Protein AF-A0AA42BP84-F1 (afdb_monomer_lite)

Sequence (192 aa):
MTSGSGHISEHTPHSSDILHGVGSGLLLPSADIIYATTPLQVCAAKTVFYEFFTSHIAASETPQPLLLPVAQTLQDKSLGKLPWSELLEQHFLIEVVQQKCIVKKVPSLLRQLPWNSILPQWLATLAKMPSDARMSADTLIQMLAESCSQQPAIVSTLHVQISTWLTEDKAAIGKTLQRQAKSIYWEFTNGH

pLDDT: mean 83.32, std 19.46, range [31.2, 98.12]

Foldseek 3Di:
DDDDDDDDPPPDPPPPPPDDDDLFFDQDLLRKTWDPDVLIWIQAQLNLLLCLLVVLLVVQPAWDFAPDKAKDFAPDPLLQVAPQVLCVVSNWDWHDDDRIIITGTHRPSCNPAPCNQQVVLLSVQVVPDDSPDNDHSSNSSSSSSVSLSVDSVSSNVCVVVSVVVCVVCVPPSSVVSRVNIDGDDDDPPPDD

Secondary structure (DSSP, 8-state):
--------------------STT--EE-TTS-EEE--SS-EEE-HHHHHHHHHHHHHHH--SEEEEEEEEEEE-SSGGGGGS-GGGGGTTT-EEEEETTEEEEEEEEGGGTTS-HHHHHHHHHHHHTTS-TTS---HHHHHHHHHHHHHT-HHHHHHHHHHHHHHHHHTHHHHHHHHHHH-EE---------

Radius of gyration: 21.37 Å; chains: 1; bounding box: 52×53×80 Å

Structure (mmCIF, N/CA/C/O backbone):
data_AF-A0AA42BP84-F1
#
_entry.id   AF-A0AA42BP84-F1
#
loop_
_atom_site.group_PDB
_atom_site.id
_atom_site.type_symbol
_atom_site.label_atom_id
_atom_site.label_alt_id
_atom_site.label_comp_id
_atom_site.label_asym_id
_atom_site.label_entity_id
_atom_site.label_seq_id
_atom_site.pdbx_PDB_ins_code
_atom_site.Cartn_x
_atom_site.Cartn_y
_atom_site.Cartn_z
_atom_site.occupancy
_atom_site.B_iso_or_equiv
_atom_site.auth_seq_id
_atom_site.auth_comp_id
_atom_site.auth_asym_id
_atom_site.auth_atom_id
_atom_site.pdbx_PDB_model_num
ATOM 1 N N . MET A 1 1 ? -33.159 11.030 -56.812 1.00 35.38 1 MET A N 1
ATOM 2 C CA . MET A 1 1 ? -32.696 9.626 -56.789 1.00 35.38 1 MET A CA 1
ATOM 3 C C . MET A 1 1 ? -31.351 9.629 -56.069 1.00 35.38 1 MET A C 1
ATOM 5 O O . MET A 1 1 ? -30.433 10.234 -56.593 1.00 35.38 1 MET A O 1
ATOM 9 N N . THR A 1 2 ? -31.376 9.439 -54.738 1.00 40.66 2 THR A N 1
ATOM 10 C CA . THR A 1 2 ? -30.699 8.332 -54.002 1.00 40.66 2 THR A CA 1
ATOM 11 C C . THR A 1 2 ? -29.202 8.272 -54.316 1.00 40.66 2 THR A C 1
ATOM 13 O O . THR A 1 2 ? -28.851 7.987 -55.450 1.00 40.66 2 THR A O 1
ATOM 16 N N . SER A 1 3 ? -28.279 8.603 -53.416 1.00 34.28 3 SER A N 1
ATOM 17 C CA . SER A 1 3 ? -27.943 7.920 -52.148 1.00 34.28 3 SER A CA 1
ATOM 18 C C . SER A 1 3 ? -26.861 8.773 -51.447 1.00 34.28 3 SER A C 1
ATOM 20 O O . SER A 1 3 ? -25.996 9.306 -52.127 1.00 34.28 3 SER A O 1
ATOM 22 N N . GLY A 1 4 ? -26.847 9.033 -50.139 1.00 41.66 4 GLY A N 1
ATOM 23 C CA . GLY A 1 4 ? -26.908 8.057 -49.056 1.00 41.66 4 GLY A CA 1
ATOM 24 C C . GLY A 1 4 ? -25.501 7.527 -48.744 1.00 41.66 4 GLY A C 1
ATOM 25 O O . GLY A 1 4 ? -25.226 6.372 -49.032 1.00 41.66 4 GLY A O 1
ATOM 26 N N . SER A 1 5 ? -24.606 8.363 -48.205 1.00 37.72 5 SER A N 1
ATOM 27 C CA . SER A 1 5 ? -23.304 7.937 -47.671 1.00 37.72 5 SER A CA 1
ATOM 28 C C . SER A 1 5 ? -23.285 8.286 -46.184 1.00 37.72 5 SER A C 1
ATOM 30 O O . SER A 1 5 ? -23.218 9.447 -45.786 1.00 37.72 5 SER A O 1
ATOM 32 N N . GLY A 1 6 ? -23.484 7.249 -45.371 1.00 34.06 6 GLY A N 1
ATOM 33 C CA . GLY A 1 6 ? -23.381 7.311 -43.923 1.00 34.06 6 GLY A CA 1
ATOM 34 C C . GLY A 1 6 ? -21.925 7.493 -43.517 1.00 34.06 6 GLY A C 1
ATOM 35 O O . GLY A 1 6 ? -21.054 6.736 -43.941 1.00 34.06 6 GLY A O 1
ATOM 36 N N . HIS A 1 7 ? -21.676 8.498 -42.685 1.00 34.47 7 HIS A N 1
ATOM 37 C CA . HIS A 1 7 ? -20.412 8.658 -41.990 1.00 34.47 7 HIS A CA 1
ATOM 38 C C . HIS A 1 7 ? -20.396 7.635 -40.846 1.00 34.47 7 HIS A C 1
ATOM 40 O O . HIS A 1 7 ? -20.975 7.857 -39.785 1.00 34.47 7 HIS A O 1
ATOM 46 N N . ILE A 1 8 ? -19.797 6.470 -41.088 1.00 38.09 8 ILE A N 1
ATOM 47 C CA . ILE A 1 8 ? -19.440 5.535 -40.023 1.00 38.09 8 ILE A CA 1
ATOM 48 C C . ILE A 1 8 ? -18.214 6.147 -39.348 1.00 38.09 8 ILE A C 1
ATOM 50 O O . ILE A 1 8 ? -17.153 6.262 -39.955 1.00 38.09 8 ILE A O 1
ATOM 54 N N . SER A 1 9 ? -18.393 6.628 -38.120 1.00 35.59 9 SER A N 1
ATOM 55 C CA . SER A 1 9 ? -17.283 6.995 -37.248 1.00 35.59 9 SER A CA 1
ATOM 56 C C . SER A 1 9 ? -16.563 5.701 -36.885 1.00 35.59 9 SER A C 1
ATOM 58 O O . SER A 1 9 ? -17.069 4.915 -36.085 1.00 35.59 9 SER A O 1
ATOM 60 N N . GLU A 1 10 ? -15.415 5.449 -37.508 1.00 31.44 10 GLU A N 1
ATOM 61 C CA . GLU A 1 10 ? -14.496 4.414 -37.048 1.00 31.44 10 GLU A CA 1
ATOM 62 C C . GLU A 1 10 ? -14.083 4.770 -35.620 1.00 31.44 10 GLU A C 1
ATOM 64 O O . GLU A 1 10 ? -13.426 5.778 -35.362 1.00 31.44 10 GLU A O 1
ATOM 69 N N . HIS A 1 11 ? -14.549 3.962 -34.669 1.00 31.91 11 HIS A N 1
ATOM 70 C CA . HIS A 1 11 ? -14.003 3.928 -33.327 1.00 31.91 11 HIS A CA 1
ATOM 71 C C . HIS A 1 11 ? -12.527 3.562 -33.449 1.00 31.91 11 HIS A C 1
ATOM 73 O O . HIS A 1 11 ? -12.190 2.401 -33.674 1.00 31.91 11 HIS A O 1
ATOM 79 N N . THR A 1 12 ? -11.654 4.555 -33.304 1.00 32.03 12 THR A N 1
ATOM 80 C CA . THR A 1 12 ? -10.231 4.335 -33.081 1.00 32.03 12 THR A CA 1
ATOM 81 C C . THR A 1 12 ? -10.106 3.416 -31.866 1.00 32.03 12 THR A C 1
ATOM 83 O O . THR A 1 12 ? -10.535 3.807 -30.774 1.00 32.03 12 THR A O 1
ATOM 86 N N . PRO A 1 13 ? -9.570 2.192 -31.997 1.00 36.31 13 PRO A N 1
ATOM 87 C CA . PRO A 1 13 ? -9.214 1.433 -30.818 1.00 36.31 13 PRO A CA 1
ATOM 88 C C . PRO A 1 13 ? -8.111 2.234 -30.129 1.00 36.31 13 PRO A C 1
ATOM 90 O O . PRO A 1 13 ? -7.080 2.533 -30.732 1.00 36.31 13 PRO A O 1
ATOM 93 N N . HIS A 1 14 ? -8.345 2.629 -28.878 1.00 31.50 14 HIS A N 1
ATOM 94 C CA . HIS A 1 14 ? -7.283 3.079 -27.991 1.00 31.50 14 HIS A CA 1
ATOM 95 C C . HIS A 1 14 ? -6.322 1.900 -27.803 1.00 31.50 14 HIS A C 1
ATOM 97 O O . HIS A 1 14 ? -6.463 1.108 -26.875 1.00 31.50 14 HIS A O 1
ATOM 103 N N . SER A 1 15 ? -5.383 1.755 -28.741 1.00 32.25 15 SER A N 1
ATOM 104 C CA . SER A 1 15 ? -4.224 0.892 -28.599 1.00 32.25 15 SER A CA 1
ATOM 105 C C . SER A 1 15 ? -3.440 1.429 -27.413 1.00 32.25 15 SER A C 1
ATOM 107 O O . SER A 1 15 ? -2.871 2.521 -27.463 1.00 32.25 15 SER A O 1
ATOM 109 N N . SER A 1 16 ? -3.466 0.693 -26.309 1.00 35.59 16 SER A N 1
ATOM 110 C CA . SER A 1 16 ? -2.574 0.884 -25.174 1.00 35.59 16 SER A CA 1
ATOM 111 C C . SER A 1 16 ? -1.165 0.421 -25.558 1.00 35.59 16 SER A C 1
ATOM 113 O O . SER A 1 16 ? -0.624 -0.507 -24.958 1.00 35.59 16 SER A O 1
ATOM 115 N N . ASP A 1 17 ? -0.583 1.047 -26.581 1.00 32.50 17 ASP A N 1
ATOM 116 C CA . ASP A 1 17 ? 0.816 0.876 -26.957 1.00 32.50 17 ASP A CA 1
ATOM 117 C C . ASP A 1 17 ? 1.689 1.621 -25.943 1.00 32.50 17 ASP A C 1
ATOM 119 O O . ASP A 1 17 ? 2.157 2.740 -26.156 1.00 32.50 17 ASP A O 1
ATOM 123 N N . ILE A 1 18 ? 1.911 0.983 -24.794 1.00 43.84 18 ILE A N 1
ATOM 124 C CA . ILE A 1 18 ? 2.941 1.365 -23.823 1.00 43.84 18 ILE A CA 1
ATOM 125 C C . ILE A 1 18 ? 4.248 0.673 -24.237 1.00 43.84 18 ILE A C 1
ATOM 127 O O . ILE A 1 18 ? 4.817 -0.121 -23.498 1.00 43.84 18 ILE A O 1
ATOM 131 N N . LEU A 1 19 ? 4.710 0.921 -25.462 1.00 45.16 19 LEU A N 1
ATOM 132 C CA . LEU A 1 19 ? 6.019 0.464 -25.931 1.00 45.16 19 LEU A CA 1
ATOM 133 C C . LEU A 1 19 ? 6.701 1.568 -26.734 1.00 45.16 19 LEU A C 1
ATOM 135 O O . LEU A 1 19 ? 6.902 1.455 -27.936 1.00 45.16 19 LEU A O 1
ATOM 139 N N . HIS A 1 20 ? 7.118 2.631 -26.047 1.00 33.72 20 HIS A N 1
ATOM 140 C CA . HIS A 1 20 ? 8.107 3.550 -26.599 1.00 33.72 20 HIS A CA 1
ATOM 141 C C . HIS A 1 20 ? 9.075 4.061 -25.527 1.00 33.72 20 HIS A C 1
ATOM 143 O O . HIS A 1 20 ? 8.742 4.919 -24.714 1.00 33.72 20 HIS A O 1
ATOM 149 N N . GLY A 1 21 ? 10.320 3.584 -25.621 1.00 31.20 21 GLY A N 1
ATOM 150 C CA . GLY A 1 21 ? 11.505 4.329 -25.201 1.00 31.20 21 GLY A CA 1
ATOM 151 C C . GLY A 1 21 ? 12.230 3.781 -23.974 1.00 31.20 21 GLY A C 1
ATOM 152 O O . GLY A 1 21 ? 11.727 3.842 -22.856 1.00 31.20 21 GLY A O 1
ATOM 153 N N . VAL A 1 22 ? 13.446 3.283 -24.218 1.00 38.44 22 VAL A N 1
ATOM 154 C CA . VAL A 1 22 ? 14.594 3.116 -23.305 1.00 38.44 22 VAL A CA 1
ATOM 155 C C . VAL A 1 22 ? 14.328 3.547 -21.850 1.00 38.44 22 VAL A C 1
ATOM 157 O O . VAL A 1 22 ? 14.261 4.734 -21.546 1.00 38.44 22 VAL A O 1
ATOM 160 N N . GLY A 1 23 ? 14.220 2.572 -20.941 1.00 53.31 23 GLY A N 1
ATOM 161 C CA . GLY A 1 23 ? 14.092 2.806 -19.493 1.00 53.31 23 GLY A CA 1
ATOM 162 C C . GLY A 1 23 ? 12.664 2.774 -18.936 1.00 53.31 23 GLY A C 1
ATOM 163 O O . GLY A 1 23 ? 12.500 2.760 -17.719 1.00 53.31 23 GLY A O 1
ATOM 164 N N . SER A 1 24 ? 11.640 2.702 -19.790 1.00 66.25 24 SER A N 1
ATOM 165 C CA . SER A 1 24 ? 10.257 2.463 -19.361 1.00 66.25 24 SER A CA 1
ATOM 166 C C . SER A 1 24 ? 9.979 0.957 -19.303 1.00 66.25 24 SER A C 1
ATOM 168 O O . SER A 1 24 ? 9.878 0.284 -20.325 1.00 66.25 24 SER A O 1
ATOM 170 N N . GLY A 1 25 ? 9.952 0.393 -18.095 1.00 76.75 25 GLY A N 1
ATOM 171 C CA . GLY A 1 25 ? 9.525 -0.993 -17.904 1.00 76.75 25 GLY A CA 1
ATOM 172 C C . GLY A 1 25 ? 8.032 -1.169 -18.214 1.00 76.75 25 GLY A C 1
ATOM 173 O O . GLY A 1 25 ? 7.252 -0.224 -18.110 1.00 76.75 25 GLY A O 1
ATOM 174 N N . LEU A 1 26 ? 7.632 -2.383 -18.586 1.00 86.31 26 LEU A N 1
ATOM 175 C CA . LEU A 1 26 ? 6.244 -2.766 -18.832 1.00 86.31 26 LEU A CA 1
ATOM 176 C C . LEU A 1 26 ? 5.564 -3.141 -17.511 1.00 86.31 26 LEU A C 1
ATOM 178 O O . LEU A 1 26 ? 5.917 -4.158 -16.915 1.00 86.31 26 LEU A O 1
ATOM 182 N N . LEU A 1 27 ? 4.578 -2.351 -17.084 1.00 89.69 27 LEU A N 1
ATOM 183 C CA . LEU A 1 27 ? 3.729 -2.667 -15.934 1.00 89.69 27 LEU A CA 1
ATOM 184 C C . LEU A 1 27 ? 2.712 -3.760 -16.303 1.00 89.69 27 LEU A C 1
ATOM 186 O O . LEU A 1 27 ? 1.871 -3.571 -17.181 1.00 89.69 27 LEU A O 1
ATOM 190 N N . LEU A 1 28 ? 2.758 -4.889 -15.604 1.00 90.50 28 LEU A N 1
ATOM 191 C CA . LEU A 1 28 ? 1.826 -6.003 -15.762 1.00 90.50 28 LEU A CA 1
ATOM 192 C C . LEU A 1 28 ? 0.551 -5.800 -14.925 1.00 90.50 28 LEU A C 1
ATOM 194 O O . LEU A 1 28 ? 0.569 -5.031 -13.963 1.00 90.50 28 LEU A O 1
ATOM 198 N N . PRO A 1 29 ? -0.550 -6.524 -15.205 1.00 88.44 29 PRO A N 1
ATOM 199 C CA . PRO A 1 29 ? -1.759 -6.501 -14.370 1.00 88.44 29 PRO A CA 1
ATOM 200 C C . PRO A 1 29 ? -1.536 -6.941 -12.915 1.00 88.44 29 PRO A C 1
ATOM 202 O O . PRO A 1 29 ? -2.269 -6.522 -12.026 1.00 88.44 29 PRO A O 1
ATOM 205 N N . SER A 1 30 ? -0.511 -7.759 -12.659 1.00 87.38 30 SER A N 1
ATOM 206 C CA . SER A 1 30 ? -0.059 -8.129 -11.310 1.00 87.38 30 SER A CA 1
ATOM 207 C C . SER A 1 30 ? 0.666 -6.993 -10.574 1.00 87.38 30 SER A C 1
ATOM 209 O O . SER A 1 30 ? 1.004 -7.150 -9.406 1.00 87.38 30 SER A O 1
ATOM 211 N N . ALA A 1 31 ? 0.893 -5.861 -11.247 1.00 90.69 31 ALA A N 1
ATOM 212 C CA . ALA A 1 31 ? 1.743 -4.742 -10.847 1.00 90.69 31 ALA A CA 1
ATOM 213 C C . ALA A 1 31 ? 3.254 -5.044 -10.796 1.00 90.69 31 ALA A C 1
ATOM 215 O O . ALA A 1 31 ? 4.023 -4.209 -10.324 1.00 90.69 31 ALA A O 1
ATOM 216 N N . ASP A 1 32 ? 3.703 -6.190 -11.318 1.00 91.12 32 ASP A N 1
ATOM 217 C CA . ASP A 1 32 ? 5.125 -6.393 -11.619 1.00 91.12 32 ASP A CA 1
ATOM 218 C C . ASP A 1 32 ? 5.555 -5.501 -12.791 1.00 91.12 32 ASP A C 1
ATOM 220 O O . ASP A 1 32 ? 4.753 -5.203 -13.678 1.00 91.12 32 ASP A O 1
ATOM 224 N N . ILE A 1 33 ? 6.828 -5.110 -12.834 1.00 89.62 33 ILE A N 1
ATOM 225 C CA . ILE A 1 33 ? 7.396 -4.354 -13.957 1.00 89.62 33 ILE A CA 1
ATOM 226 C C . ILE A 1 33 ? 8.486 -5.174 -14.635 1.00 89.62 33 ILE A C 1
ATOM 228 O O . ILE A 1 33 ? 9.468 -5.558 -13.997 1.00 89.62 33 ILE A O 1
ATOM 232 N N . ILE A 1 34 ? 8.338 -5.399 -15.940 1.00 89.75 34 ILE A N 1
ATOM 233 C CA . ILE A 1 34 ? 9.342 -6.064 -16.774 1.00 89.75 34 ILE A CA 1
ATOM 234 C C . ILE A 1 34 ? 10.212 -5.020 -17.473 1.00 89.75 34 ILE A C 1
ATOM 236 O O . ILE A 1 34 ? 9.711 -4.161 -18.192 1.00 89.75 34 ILE A O 1
ATOM 240 N N . TYR A 1 35 ? 11.528 -5.140 -17.345 1.00 86.81 35 TYR A N 1
ATOM 241 C CA . TYR A 1 35 ? 12.493 -4.348 -18.099 1.00 86.81 35 TYR A CA 1
ATOM 242 C C . TYR A 1 35 ? 13.099 -5.190 -19.219 1.00 86.81 35 TYR A C 1
ATOM 244 O O . TYR A 1 35 ? 13.646 -6.268 -18.977 1.00 86.81 35 TYR A O 1
ATOM 252 N N . ALA A 1 36 ? 13.035 -4.670 -20.446 1.00 84.69 36 ALA A N 1
ATOM 253 C CA . ALA A 1 36 ? 13.625 -5.277 -21.636 1.00 84.69 36 ALA A CA 1
ATOM 254 C C . ALA A 1 36 ? 15.161 -5.120 -21.647 1.00 84.69 36 ALA A C 1
ATOM 256 O O . ALA A 1 36 ? 15.729 -4.362 -22.430 1.00 84.69 36 ALA A O 1
ATOM 257 N N . THR A 1 37 ? 15.833 -5.814 -20.730 1.00 83.00 37 THR A N 1
ATOM 258 C CA . THR A 1 37 ? 17.295 -5.908 -20.613 1.00 83.00 37 THR A CA 1
ATOM 259 C C . THR A 1 37 ? 17.787 -7.297 -21.034 1.00 83.00 37 THR A C 1
ATOM 261 O O . THR A 1 37 ? 16.994 -8.203 -21.277 1.00 83.00 37 THR A O 1
ATOM 264 N N . THR A 1 38 ? 19.105 -7.490 -21.134 1.00 82.00 38 THR A N 1
ATOM 265 C CA . THR A 1 38 ? 19.719 -8.818 -21.318 1.00 82.00 38 THR A CA 1
ATOM 266 C C . THR A 1 38 ? 20.669 -9.097 -20.146 1.00 82.00 38 THR A C 1
ATOM 268 O O . THR A 1 38 ? 21.714 -8.450 -20.077 1.00 82.00 38 THR A O 1
ATOM 271 N N . PRO A 1 39 ? 20.334 -10.016 -19.215 1.00 84.12 39 PRO A N 1
ATOM 272 C CA . PRO A 1 39 ? 19.092 -10.801 -19.132 1.00 84.12 39 PRO A CA 1
ATOM 273 C C . PRO A 1 39 ? 17.860 -9.935 -18.817 1.00 84.12 39 PRO A C 1
ATOM 275 O O . PRO A 1 39 ? 18.003 -8.811 -18.331 1.00 84.12 39 PRO A O 1
ATOM 278 N N . LEU A 1 40 ? 16.657 -10.457 -19.088 1.00 86.81 40 LEU A N 1
ATOM 279 C CA . LEU A 1 40 ? 15.395 -9.789 -18.748 1.00 86.81 40 LEU A CA 1
ATOM 280 C C . LEU A 1 40 ? 15.343 -9.543 -17.238 1.00 86.81 40 LEU A C 1
ATOM 282 O O . LEU A 1 40 ? 15.694 -10.433 -16.464 1.00 86.81 40 LEU A O 1
ATOM 286 N N . GLN A 1 41 ? 14.900 -8.366 -16.812 1.00 91.00 41 GLN A N 1
ATOM 287 C CA . GLN A 1 41 ? 14.784 -8.028 -15.395 1.00 91.00 41 GLN A CA 1
ATOM 288 C C . GLN A 1 41 ? 13.324 -7.816 -15.006 1.00 91.00 41 GLN A C 1
ATOM 290 O O . GLN A 1 41 ? 12.558 -7.231 -15.769 1.00 91.00 41 GLN A O 1
ATOM 295 N N . VAL A 1 42 ? 12.946 -8.258 -13.806 1.00 92.44 42 VAL A N 1
ATOM 296 C CA . VAL A 1 42 ? 11.606 -8.049 -13.247 1.00 92.44 42 VAL A CA 1
ATOM 297 C C . VAL A 1 42 ? 11.685 -7.429 -11.864 1.00 92.44 42 VAL A C 1
ATOM 299 O O . VAL A 1 42 ? 12.372 -7.930 -10.973 1.00 92.44 42 VAL A O 1
ATOM 302 N N . CYS A 1 43 ? 10.966 -6.325 -11.693 1.00 93.56 43 CYS A N 1
ATOM 303 C CA . CYS A 1 43 ? 10.698 -5.722 -10.399 1.00 93.56 43 CYS A CA 1
ATOM 304 C C . CYS A 1 43 ? 9.356 -6.247 -9.889 1.00 93.56 43 CYS A C 1
ATOM 306 O O . CYS A 1 43 ? 8.331 -6.086 -10.550 1.00 93.56 43 CYS A O 1
ATOM 308 N N . ALA A 1 44 ? 9.385 -6.916 -8.737 1.00 94.81 44 ALA A N 1
ATOM 309 C CA . ALA A 1 44 ? 8.209 -7.562 -8.173 1.00 94.81 44 ALA A CA 1
ATOM 310 C C . ALA A 1 44 ? 7.183 -6.533 -7.678 1.00 94.81 44 ALA A C 1
ATOM 312 O O . ALA A 1 44 ? 7.562 -5.506 -7.111 1.00 94.81 44 ALA A O 1
ATOM 313 N N . ALA A 1 45 ? 5.896 -6.857 -7.781 1.00 94.56 45 ALA A N 1
ATOM 314 C CA . ALA A 1 45 ? 4.789 -5.991 -7.385 1.00 94.56 45 ALA A CA 1
ATOM 315 C C . ALA A 1 45 ? 4.965 -5.405 -5.979 1.00 94.56 45 ALA A C 1
ATOM 317 O O . ALA A 1 45 ? 4.817 -4.204 -5.792 1.00 94.56 45 ALA A O 1
ATOM 318 N N . LYS A 1 46 ? 5.367 -6.211 -4.987 1.00 95.12 46 LYS A N 1
ATOM 319 C CA . LYS A 1 46 ? 5.610 -5.728 -3.615 1.00 95.12 46 LYS A CA 1
ATOM 320 C C . LYS A 1 46 ? 6.621 -4.579 -3.538 1.00 95.12 46 LYS A C 1
ATOM 322 O O . LYS A 1 46 ? 6.456 -3.682 -2.722 1.00 95.12 46 LYS A O 1
ATOM 327 N N . THR A 1 47 ? 7.642 -4.591 -4.394 1.00 95.44 47 THR A N 1
ATOM 328 C CA . THR A 1 47 ? 8.633 -3.516 -4.488 1.00 95.44 47 THR A CA 1
ATOM 329 C C . THR A 1 47 ? 8.025 -2.284 -5.147 1.00 95.44 47 THR A C 1
ATOM 331 O O . THR A 1 47 ? 8.208 -1.178 -4.655 1.00 95.44 47 THR A O 1
ATOM 334 N N . VAL A 1 48 ? 7.241 -2.473 -6.210 1.00 94.94 48 VAL A N 1
ATOM 335 C CA . VAL A 1 48 ? 6.519 -1.382 -6.881 1.00 94.94 48 VAL A CA 1
ATOM 336 C C . VAL A 1 48 ? 5.544 -0.694 -5.920 1.00 94.94 48 VAL A C 1
ATOM 338 O O . VAL A 1 48 ? 5.564 0.527 -5.807 1.00 94.94 48 VAL A O 1
ATOM 341 N N . PHE A 1 49 ? 4.745 -1.464 -5.174 1.00 96.62 49 PHE A N 1
ATOM 342 C CA . PHE A 1 49 ? 3.843 -0.950 -4.139 1.00 96.62 49 PHE A CA 1
ATOM 343 C C . PHE A 1 49 ? 4.586 -0.214 -3.028 1.00 96.62 49 PHE A C 1
ATOM 345 O O . PHE A 1 49 ? 4.115 0.817 -2.556 1.00 96.62 49 PHE A O 1
ATOM 352 N N . TYR A 1 50 ? 5.734 -0.741 -2.608 1.00 97.31 50 TYR A N 1
ATOM 353 C CA . TYR A 1 50 ? 6.542 -0.129 -1.566 1.00 97.31 50 TYR A CA 1
ATOM 354 C C . TYR A 1 50 ? 7.044 1.249 -1.998 1.00 97.31 50 TYR A C 1
ATOM 356 O O . TYR A 1 50 ? 6.762 2.227 -1.312 1.00 97.31 50 TYR A O 1
ATOM 364 N N . GLU A 1 51 ? 7.680 1.346 -3.167 1.00 95.62 51 GLU A N 1
ATOM 365 C CA . GLU A 1 51 ? 8.149 2.623 -3.721 1.00 95.62 51 GLU A CA 1
ATOM 366 C C . GLU A 1 51 ? 6.996 3.598 -4.001 1.00 95.62 51 GLU A C 1
ATOM 368 O O . GLU A 1 51 ? 7.118 4.801 -3.766 1.00 95.62 51 GLU A O 1
ATOM 373 N N . PHE A 1 52 ? 5.845 3.089 -4.452 1.00 95.25 52 PHE A N 1
ATOM 374 C CA . PHE A 1 52 ? 4.635 3.891 -4.623 1.00 95.25 52 PHE A CA 1
ATOM 375 C C . PHE A 1 52 ? 4.191 4.515 -3.291 1.00 95.25 52 PHE A C 1
ATOM 377 O O . PHE A 1 52 ? 3.988 5.731 -3.218 1.00 95.25 52 PHE A O 1
ATOM 384 N N . PHE A 1 53 ? 4.084 3.714 -2.224 1.00 96.75 53 PHE A N 1
ATOM 385 C CA . PHE A 1 53 ? 3.680 4.205 -0.908 1.00 96.75 53 PHE A CA 1
ATOM 386 C C . PHE A 1 53 ? 4.704 5.157 -0.306 1.00 96.75 53 PHE A C 1
ATOM 388 O O . PHE A 1 53 ? 4.306 6.221 0.160 1.00 96.75 53 PHE A O 1
ATOM 395 N N . THR A 1 54 ? 5.997 4.833 -0.330 1.00 96.00 54 THR A N 1
ATOM 396 C CA . THR A 1 54 ? 7.038 5.704 0.237 1.00 96.00 54 THR A CA 1
ATOM 397 C C . THR A 1 54 ? 7.112 7.039 -0.498 1.00 96.00 54 THR A C 1
ATOM 399 O O . THR A 1 54 ? 7.174 8.079 0.156 1.00 96.00 54 THR A O 1
ATOM 402 N N . SER A 1 55 ? 7.005 7.038 -1.831 1.00 94.31 55 SER A N 1
ATOM 403 C CA . SER A 1 55 ? 6.936 8.258 -2.642 1.00 94.31 55 SER A CA 1
ATOM 404 C C . SER A 1 55 ? 5.731 9.123 -2.260 1.00 94.31 55 SER A C 1
ATOM 406 O O . SER A 1 55 ? 5.884 10.317 -2.006 1.00 94.31 55 SER A O 1
ATOM 408 N N . HIS A 1 56 ? 4.544 8.525 -2.139 1.00 94.81 56 HIS A N 1
ATOM 409 C CA . HIS A 1 56 ? 3.326 9.252 -1.773 1.00 94.81 56 HIS A CA 1
ATOM 410 C C . HIS A 1 56 ? 3.323 9.717 -0.313 1.00 94.81 56 HIS A C 1
ATOM 412 O O . HI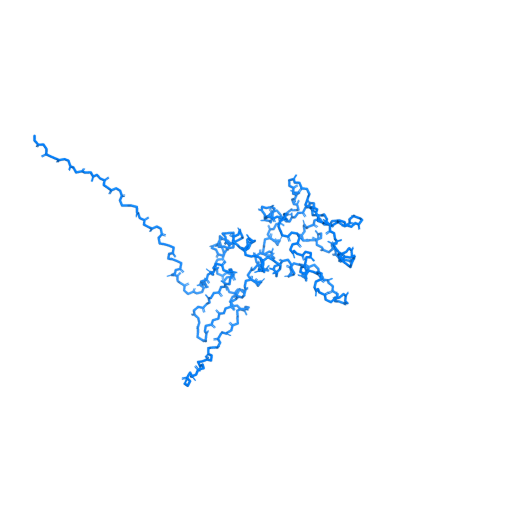S A 1 56 ? 2.774 10.775 -0.015 1.00 94.81 56 HIS A O 1
ATOM 418 N N . ILE A 1 57 ? 3.930 8.958 0.603 1.00 96.50 57 ILE A N 1
ATOM 419 C CA . ILE A 1 57 ? 4.130 9.363 2.001 1.00 96.50 57 ILE A CA 1
ATOM 420 C C . ILE A 1 57 ? 5.049 10.580 2.052 1.00 96.50 57 ILE A C 1
ATOM 422 O O . ILE A 1 57 ? 4.672 11.586 2.643 1.00 96.50 57 ILE A O 1
ATOM 426 N N . ALA A 1 58 ? 6.207 10.516 1.391 1.00 94.44 58 ALA A N 1
ATOM 427 C CA . ALA A 1 58 ? 7.188 11.598 1.378 1.00 94.44 58 ALA A CA 1
ATOM 428 C C . ALA A 1 58 ? 6.655 12.877 0.713 1.00 94.44 58 ALA A C 1
ATOM 430 O O . ALA A 1 58 ? 7.002 13.977 1.133 1.00 94.44 58 ALA A O 1
ATOM 431 N N . ALA A 1 59 ? 5.804 12.740 -0.308 1.00 94.12 59 ALA A N 1
ATOM 432 C CA . ALA A 1 59 ? 5.164 13.866 -0.986 1.00 94.12 59 ALA A CA 1
ATOM 433 C C . ALA A 1 59 ? 3.899 14.383 -0.270 1.00 94.12 59 ALA A C 1
ATOM 435 O O . ALA A 1 59 ? 3.373 15.435 -0.632 1.00 94.12 59 ALA A O 1
ATOM 436 N N . SER A 1 60 ? 3.376 13.664 0.728 1.00 93.88 60 SER A N 1
ATOM 437 C CA . SER A 1 60 ? 2.209 14.115 1.487 1.00 93.88 60 SER A CA 1
ATOM 438 C C . SER A 1 60 ? 2.627 15.138 2.535 1.00 93.88 60 SER A C 1
ATOM 440 O O . SER A 1 60 ? 3.311 14.801 3.488 1.00 93.88 60 SER A O 1
ATOM 442 N N . GLU A 1 61 ? 2.151 16.374 2.417 1.00 90.25 61 GLU A N 1
ATOM 443 C CA . GLU A 1 61 ? 2.489 17.434 3.381 1.00 90.25 61 GLU A CA 1
ATOM 444 C C . GLU A 1 61 ? 1.720 17.327 4.707 1.00 90.25 61 GLU A C 1
ATOM 446 O O . GLU A 1 61 ? 2.128 17.886 5.724 1.00 90.25 61 GLU A O 1
ATOM 451 N N . THR A 1 62 ? 0.548 16.678 4.698 1.00 91.25 62 THR A N 1
ATOM 452 C CA . THR A 1 62 ? -0.351 16.657 5.858 1.00 91.25 62 THR A CA 1
ATOM 453 C C . THR A 1 62 ? -1.017 15.298 6.074 1.00 91.25 62 THR A C 1
ATOM 455 O O . THR A 1 62 ? -1.401 14.627 5.108 1.00 91.25 62 THR A O 1
ATOM 458 N N . PRO A 1 63 ? -1.249 14.907 7.343 1.00 95.69 63 PRO A N 1
ATOM 459 C CA . PRO A 1 63 ? -2.121 13.788 7.664 1.00 95.69 63 PRO A CA 1
ATOM 460 C C . PRO A 1 63 ? -3.576 14.166 7.382 1.00 95.69 63 PRO A C 1
ATOM 462 O O . PRO A 1 63 ? -4.109 15.126 7.946 1.00 95.69 63 PRO A O 1
ATOM 465 N N . GLN A 1 64 ? -4.251 13.379 6.551 1.00 96.94 64 GLN A N 1
ATOM 466 C CA . GLN A 1 64 ? -5.651 13.579 6.199 1.00 96.94 64 GLN A CA 1
ATOM 467 C C . GLN A 1 64 ? -6.549 12.565 6.915 1.00 96.94 64 GLN A C 1
ATOM 469 O O . GLN A 1 64 ? -6.265 11.365 6.893 1.00 96.94 64 GLN A O 1
ATOM 474 N N . PRO A 1 65 ? -7.653 13.008 7.541 1.00 97.25 65 PRO A N 1
ATOM 475 C CA . PRO A 1 65 ? -8.617 12.090 8.127 1.00 97.25 65 PRO A CA 1
ATOM 476 C C . PRO A 1 65 ? -9.337 11.283 7.042 1.00 97.25 65 PRO A C 1
ATOM 478 O O . PRO A 1 65 ? -9.735 11.817 6.001 1.00 97.25 65 PRO A O 1
ATOM 481 N N . LEU A 1 66 ? -9.554 9.995 7.305 1.00 95.75 66 LEU A N 1
ATOM 482 C CA . LEU A 1 66 ? -10.478 9.193 6.505 1.00 95.75 66 LEU A CA 1
ATOM 483 C C . LEU A 1 66 ? -11.910 9.702 6.714 1.00 95.75 66 LEU A C 1
ATOM 485 O O . LEU A 1 66 ? -12.238 10.219 7.781 1.00 95.75 66 LEU A O 1
ATOM 489 N N . LEU A 1 67 ? -12.765 9.571 5.691 1.00 92.62 67 LEU A N 1
ATOM 490 C CA . LEU A 1 67 ? -14.168 10.009 5.775 1.00 92.62 67 LEU A CA 1
ATOM 491 C C . LEU A 1 67 ? -14.893 9.332 6.948 1.00 92.62 67 LEU A C 1
ATOM 493 O O . LEU A 1 67 ? -15.633 9.976 7.684 1.00 92.62 67 LEU A O 1
ATOM 497 N N . LEU A 1 68 ? -14.628 8.039 7.122 1.00 93.56 68 LEU A N 1
ATOM 498 C CA . LEU A 1 68 ? -14.978 7.262 8.299 1.00 93.56 68 LEU A CA 1
ATOM 499 C C . LEU A 1 68 ? -13.710 6.537 8.767 1.00 93.56 68 LEU A C 1
ATOM 501 O O . LEU A 1 68 ? -13.007 5.980 7.918 1.00 93.56 68 LEU A O 1
ATOM 505 N N . PRO A 1 69 ? -13.398 6.526 10.077 1.00 96.12 69 PRO A N 1
ATOM 506 C CA . PRO A 1 69 ? -12.312 5.709 10.598 1.00 96.12 69 PRO A CA 1
ATOM 507 C C . PRO A 1 69 ? -12.514 4.244 10.218 1.00 96.12 69 PRO A C 1
ATOM 509 O O . PRO A 1 69 ? -13.601 3.692 10.403 1.00 96.12 69 PRO A O 1
ATOM 512 N N . VAL A 1 70 ? -11.463 3.612 9.707 1.00 97.31 70 VAL A N 1
ATOM 513 C CA . VAL A 1 70 ? -11.508 2.204 9.310 1.00 97.31 70 VAL A CA 1
ATOM 514 C C . VAL A 1 70 ? -11.035 1.376 10.484 1.00 97.31 70 VAL A C 1
ATOM 516 O O . VAL A 1 70 ? -9.907 1.539 10.942 1.00 97.31 70 VAL A O 1
ATOM 519 N N . ALA A 1 71 ? -11.901 0.504 10.987 1.00 96.62 71 ALA A N 1
ATOM 520 C CA . ALA A 1 71 ? -11.610 -0.332 12.139 1.00 96.62 71 ALA A CA 1
ATOM 521 C C . ALA A 1 71 ? -11.675 -1.808 11.760 1.00 96.62 71 ALA A C 1
ATOM 523 O O . ALA A 1 71 ? -12.640 -2.248 11.138 1.00 96.62 71 ALA A O 1
ATOM 524 N N . GLN A 1 72 ? -10.688 -2.576 12.207 1.00 97.19 72 GLN A N 1
ATOM 525 C CA . GLN A 1 72 ? -10.653 -4.022 12.050 1.00 97.19 72 GLN A CA 1
ATOM 526 C C . GLN A 1 72 ? -10.400 -4.688 13.401 1.00 97.19 72 GLN A C 1
ATOM 528 O O . GLN A 1 72 ? -9.525 -4.275 14.166 1.00 97.19 72 GLN A O 1
ATOM 533 N N . THR A 1 73 ? -11.169 -5.736 13.693 1.00 95.50 73 THR A N 1
ATOM 534 C CA . THR A 1 73 ? -10.950 -6.558 14.886 1.00 95.50 73 THR A CA 1
ATOM 535 C C . THR A 1 73 ? -9.647 -7.341 14.739 1.00 95.50 73 THR A C 1
ATOM 537 O O . THR A 1 73 ? -9.438 -8.035 13.742 1.00 95.50 73 THR A O 1
ATOM 540 N N . LEU A 1 74 ? -8.786 -7.235 15.746 1.00 93.50 74 LEU A N 1
ATOM 541 C CA . LEU A 1 74 ? -7.536 -7.966 15.862 1.00 93.50 74 LEU A CA 1
ATOM 542 C C . LEU A 1 74 ? -7.827 -9.416 16.251 1.00 93.50 74 LEU A C 1
ATOM 544 O O . LEU A 1 74 ? -8.319 -9.680 17.347 1.00 93.50 74 LEU A O 1
ATOM 548 N N . GLN A 1 75 ? -7.517 -10.351 15.355 1.00 87.88 75 GLN A N 1
ATOM 549 C CA . GLN A 1 75 ? -7.584 -11.785 15.659 1.00 87.88 75 GLN A CA 1
ATOM 550 C C . GLN A 1 75 ? -6.385 -12.233 16.503 1.00 87.88 75 GLN A C 1
ATOM 552 O O . GLN A 1 75 ? -6.526 -13.083 17.379 1.00 87.88 75 GLN A O 1
ATOM 557 N N . ASP A 1 76 ? -5.226 -11.611 16.281 1.00 88.19 76 ASP A N 1
ATOM 558 C CA . ASP A 1 76 ? -4.017 -11.827 17.062 1.00 88.19 76 ASP A CA 1
ATOM 559 C C . ASP A 1 76 ? -3.748 -10.627 17.986 1.00 88.19 76 ASP A C 1
ATOM 561 O O . ASP A 1 76 ? -3.659 -9.477 17.550 1.00 88.19 76 ASP A O 1
ATOM 565 N N . LYS A 1 77 ? -3.609 -10.906 19.287 1.00 85.75 77 LYS A N 1
ATOM 566 C CA . LYS A 1 77 ? -3.304 -9.906 20.320 1.00 85.75 77 LYS A CA 1
ATOM 567 C C . LYS A 1 77 ? -1.895 -9.324 20.174 1.00 85.75 77 LYS A C 1
ATOM 569 O O . LYS A 1 77 ? -1.660 -8.224 20.676 1.00 85.75 77 LYS A O 1
ATOM 574 N N . SER A 1 78 ? -0.969 -10.036 19.527 1.00 88.44 78 SER A N 1
ATOM 575 C CA . SER A 1 78 ? 0.397 -9.562 19.265 1.00 88.44 78 SER A CA 1
ATOM 576 C C . SER A 1 78 ? 0.389 -8.274 18.431 1.00 88.44 78 SER A C 1
ATOM 578 O O . SER A 1 78 ? 1.140 -7.346 18.725 1.00 88.44 78 SER A O 1
ATOM 580 N N . LEU A 1 79 ? -0.559 -8.152 17.493 1.00 90.75 79 LEU A N 1
ATOM 581 C CA . LEU A 1 79 ? -0.728 -6.989 16.620 1.00 90.75 79 LEU A CA 1
ATOM 582 C C . LEU A 1 79 ? -1.024 -5.702 17.395 1.00 90.75 79 LEU A C 1
ATOM 584 O O . LEU A 1 79 ? -0.681 -4.609 16.950 1.00 90.75 79 LEU A O 1
ATOM 588 N N . GLY A 1 80 ? -1.633 -5.814 18.578 1.00 89.38 80 GLY A N 1
ATOM 589 C CA . GLY A 1 80 ? -1.885 -4.661 19.439 1.00 89.38 80 GLY A CA 1
ATOM 590 C C . GLY A 1 80 ? -0.625 -4.072 20.074 1.00 89.38 80 GLY A C 1
ATOM 591 O O . GLY A 1 80 ? -0.674 -2.958 20.584 1.00 89.38 80 GLY A O 1
ATOM 592 N N . LYS A 1 81 ? 0.493 -4.806 20.038 1.00 89.56 81 LYS A N 1
ATOM 593 C CA . LYS A 1 81 ? 1.794 -4.392 20.580 1.00 89.56 81 LYS A CA 1
ATOM 594 C C . LYS A 1 81 ? 2.747 -3.851 19.514 1.00 89.56 81 LYS A C 1
ATOM 596 O O . LYS A 1 81 ? 3.864 -3.474 19.855 1.00 89.56 81 LYS A O 1
ATOM 601 N N . LEU A 1 82 ? 2.338 -3.846 18.244 1.00 91.19 82 LEU A N 1
ATOM 602 C CA . LEU A 1 82 ? 3.152 -3.286 17.171 1.00 91.19 82 LEU A CA 1
ATOM 603 C C . LEU A 1 82 ? 3.369 -1.780 17.394 1.00 91.19 82 LEU A C 1
ATOM 605 O O . LEU A 1 82 ? 2.501 -1.114 17.970 1.00 91.19 82 LEU A O 1
ATOM 609 N N . PRO A 1 83 ? 4.505 -1.224 16.940 1.00 93.00 83 PRO A N 1
ATOM 610 C CA . PRO A 1 83 ? 4.871 0.167 17.178 1.00 93.00 83 PRO A CA 1
ATOM 611 C C . PRO A 1 83 ? 4.118 1.120 16.232 1.00 93.00 83 PRO A C 1
ATOM 613 O O . PRO A 1 83 ? 4.713 1.886 15.482 1.00 93.00 83 PRO A O 1
ATOM 616 N N . TRP A 1 84 ? 2.782 1.095 16.271 1.00 94.12 84 TRP A N 1
ATOM 617 C CA . TRP A 1 84 ? 1.904 1.910 15.418 1.00 94.12 84 TRP A CA 1
ATOM 618 C C . TRP A 1 84 ? 2.180 3.414 15.522 1.00 94.12 84 TRP A C 1
ATOM 620 O O . TRP A 1 84 ? 1.957 4.149 14.564 1.00 94.12 84 TRP A O 1
ATOM 630 N N . SER A 1 85 ? 2.689 3.867 16.671 1.00 93.19 85 SER A N 1
ATOM 631 C CA . SER A 1 85 ? 3.090 5.255 16.898 1.00 93.19 85 SER A CA 1
ATOM 632 C C . SER A 1 85 ? 4.252 5.704 16.015 1.00 93.19 85 SER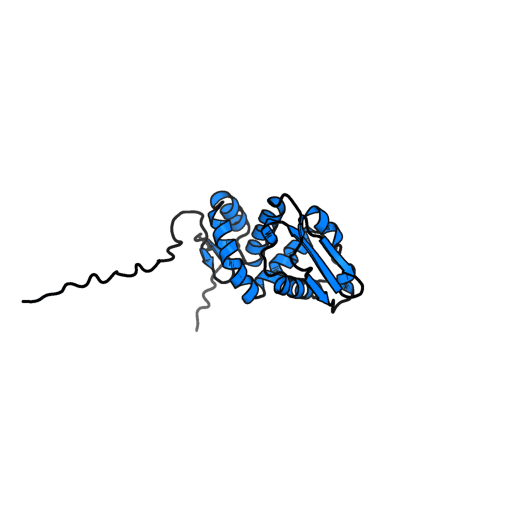 A C 1
ATOM 634 O O . SER A 1 85 ? 4.355 6.894 15.745 1.00 93.19 85 SER A O 1
ATOM 636 N N . GLU A 1 86 ? 5.110 4.797 15.539 1.00 93.69 86 GLU A N 1
ATOM 637 C CA . GLU A 1 86 ? 6.207 5.173 14.636 1.00 93.69 86 GLU A CA 1
ATOM 638 C C . GLU A 1 86 ? 5.694 5.642 13.266 1.00 93.69 86 GLU A C 1
ATOM 640 O O . GLU A 1 86 ? 6.348 6.430 12.593 1.00 93.69 86 GLU A O 1
ATOM 645 N N . LEU A 1 87 ? 4.480 5.240 12.873 1.00 95.75 87 LEU A N 1
ATOM 646 C CA . LEU A 1 87 ? 3.865 5.698 11.626 1.00 95.75 87 LEU A CA 1
ATOM 647 C C . LEU A 1 87 ? 3.315 7.138 11.715 1.00 95.75 87 LEU A C 1
ATOM 649 O O . LEU A 1 87 ? 2.908 7.698 10.695 1.00 95.75 87 LEU A O 1
ATOM 653 N N . LEU A 1 88 ? 3.309 7.762 12.904 1.00 94.06 88 LEU A N 1
ATOM 654 C CA . LEU A 1 88 ? 2.868 9.154 13.081 1.00 94.06 88 LEU A CA 1
ATOM 655 C C . LEU A 1 88 ? 3.740 10.133 12.293 1.00 94.06 88 LEU A C 1
ATOM 657 O O . LEU A 1 88 ? 3.213 11.073 11.694 1.00 94.06 88 LEU A O 1
ATOM 661 N N . GLU A 1 89 ? 5.053 9.889 12.256 1.00 91.69 89 GLU A N 1
ATOM 662 C CA . GLU A 1 89 ? 6.009 10.685 11.473 1.00 91.69 89 GLU A CA 1
ATOM 663 C C . GLU A 1 89 ? 5.747 10.568 9.966 1.00 91.69 89 GLU A C 1
ATOM 665 O O . GLU A 1 89 ? 6.045 11.480 9.205 1.00 91.69 89 GLU A O 1
ATOM 670 N N . GLN A 1 90 ? 5.102 9.479 9.550 1.00 94.88 90 GLN A N 1
ATOM 671 C CA . GLN A 1 90 ? 4.673 9.206 8.180 1.00 94.88 90 GLN A CA 1
ATOM 672 C C . GLN A 1 90 ? 3.197 9.557 7.963 1.00 94.88 90 GLN A C 1
ATOM 674 O O . GLN A 1 90 ? 2.556 9.023 7.064 1.00 94.88 90 GLN A O 1
ATOM 679 N N . HIS A 1 91 ? 2.629 10.430 8.800 1.00 96.00 91 HIS A N 1
ATOM 680 C CA . HIS A 1 91 ? 1.262 10.948 8.684 1.00 96.00 91 HIS A CA 1
ATOM 681 C C . HIS A 1 91 ? 0.126 9.928 8.867 1.00 96.00 91 HIS A C 1
ATOM 683 O O . HIS A 1 91 ? -1.046 10.257 8.638 1.00 96.00 91 HIS A O 1
ATOM 689 N N . PHE A 1 92 ? 0.417 8.723 9.352 1.00 97.19 92 PHE A N 1
ATOM 690 C CA . PHE A 1 92 ? -0.614 7.780 9.765 1.00 97.19 92 PHE A CA 1
ATOM 691 C C . PHE A 1 92 ? -0.998 7.997 11.225 1.00 97.19 92 PHE A C 1
ATOM 693 O O . PHE A 1 92 ? -0.147 8.045 12.104 1.00 97.19 92 PHE A O 1
ATOM 700 N N . LEU A 1 93 ? -2.300 8.044 11.509 1.00 97.31 93 LEU A N 1
ATOM 701 C CA . LEU A 1 93 ? -2.819 7.936 12.872 1.00 97.31 93 LEU A CA 1
ATOM 702 C C . LEU A 1 93 ? -3.563 6.612 12.999 1.00 97.31 93 LEU A C 1
ATOM 704 O O . LEU A 1 93 ? -4.719 6.505 12.572 1.00 97.31 93 LEU A O 1
ATOM 708 N N . ILE A 1 94 ? -2.883 5.630 13.586 1.00 97.12 94 ILE A N 1
ATOM 709 C CA . ILE A 1 94 ? -3.417 4.297 13.853 1.00 97.12 94 ILE A CA 1
ATOM 710 C C . ILE A 1 94 ? -3.477 4.095 15.362 1.00 97.12 94 ILE A C 1
ATOM 712 O O . ILE A 1 94 ? -2.475 4.222 16.061 1.00 97.12 94 ILE A O 1
ATOM 716 N N . GLU A 1 95 ? -4.665 3.787 15.864 1.00 95.81 95 GLU A N 1
ATOM 717 C CA . GLU A 1 95 ? -4.900 3.515 17.277 1.00 95.81 95 GLU A CA 1
ATOM 718 C C . GLU A 1 95 ? -5.362 2.077 17.461 1.00 95.81 95 GLU A C 1
ATOM 720 O O . GLU A 1 95 ? -6.244 1.598 16.747 1.00 95.81 95 GLU A O 1
ATOM 725 N N . VAL A 1 96 ? -4.814 1.402 18.467 1.00 94.38 96 VAL A N 1
ATOM 726 C CA . VAL A 1 96 ? -5.341 0.118 18.920 1.00 94.38 96 VAL A CA 1
ATOM 727 C C . VAL A 1 96 ? -6.106 0.338 20.212 1.00 94.38 96 VAL A C 1
ATOM 729 O O . VAL A 1 96 ? -5.531 0.691 21.239 1.00 94.38 96 VAL A O 1
ATOM 732 N N . VAL A 1 97 ? -7.416 0.114 20.162 1.00 92.62 97 VAL A N 1
ATOM 733 C CA . VAL A 1 97 ? -8.306 0.235 21.318 1.00 92.62 97 VAL A CA 1
ATOM 734 C C . VAL A 1 97 ? -8.945 -1.122 21.568 1.00 92.62 97 VAL A C 1
ATOM 736 O O . VAL A 1 97 ? -9.656 -1.657 20.716 1.00 92.62 97 VAL A O 1
ATOM 739 N N . GLN A 1 98 ? -8.694 -1.686 22.751 1.00 88.50 98 GLN A N 1
ATOM 740 C CA . GLN A 1 98 ? -9.137 -3.031 23.135 1.00 88.50 98 GLN A CA 1
ATOM 741 C C . GLN A 1 98 ? -8.625 -4.107 22.156 1.00 88.50 98 GLN A C 1
ATOM 743 O O . GLN A 1 98 ? -7.457 -4.473 22.204 1.00 88.50 98 GLN A O 1
ATOM 748 N N . GLN A 1 99 ? -9.490 -4.617 21.277 1.00 90.88 99 GLN A N 1
ATOM 749 C CA . GLN A 1 99 ? -9.166 -5.607 20.244 1.00 90.88 99 GLN A CA 1
ATOM 750 C C . GLN A 1 99 ? -9.462 -5.068 18.841 1.00 90.88 99 GLN A C 1
ATOM 752 O O . GLN A 1 99 ? -9.763 -5.836 17.934 1.00 90.88 99 GLN A O 1
ATOM 757 N N . LYS A 1 100 ? -9.442 -3.748 18.649 1.00 94.81 100 LYS A N 1
ATOM 758 C CA . LYS A 1 100 ? -9.667 -3.118 17.346 1.00 94.81 100 LYS A CA 1
ATOM 759 C C . LYS A 1 100 ? -8.480 -2.245 16.983 1.00 94.81 100 LYS A C 1
ATOM 761 O O . LYS A 1 100 ? -8.098 -1.384 17.768 1.00 94.81 100 LYS A O 1
ATOM 766 N N . CYS A 1 101 ? -7.932 -2.457 15.793 1.00 97.00 101 CYS A N 1
ATOM 767 C CA . CYS A 1 101 ? -7.003 -1.530 15.159 1.00 97.00 101 CYS A CA 1
ATOM 768 C C . CYS A 1 101 ? -7.807 -0.564 14.291 1.00 97.00 101 CYS A C 1
ATOM 770 O O . CYS A 1 101 ? -8.665 -0.998 13.520 1.00 97.00 101 CYS A O 1
ATOM 772 N N . ILE A 1 102 ? -7.580 0.734 14.472 1.00 97.81 102 ILE A N 1
ATOM 773 C CA . ILE A 1 102 ? -8.378 1.810 13.894 1.00 97.81 102 ILE A CA 1
ATOM 774 C C . ILE A 1 102 ? -7.452 2.775 13.165 1.00 97.81 102 ILE A C 1
ATOM 776 O O . ILE A 1 102 ? -6.652 3.466 13.791 1.00 97.81 102 ILE A O 1
ATOM 780 N N . VAL A 1 103 ? -7.612 2.882 11.851 1.00 98.00 103 VAL A N 1
ATOM 781 C CA . VAL A 1 103 ? -6.954 3.898 11.027 1.00 98.00 103 VAL A CA 1
ATOM 782 C C . VAL A 1 103 ? -7.849 5.133 10.991 1.00 98.00 103 VAL A C 1
ATOM 784 O O . VAL A 1 103 ? -8.957 5.099 10.452 1.00 98.00 103 VAL A O 1
ATOM 787 N N . LYS A 1 104 ? -7.386 6.234 11.589 1.00 97.62 104 LYS A N 1
ATOM 788 C CA . LYS A 1 104 ? -8.110 7.516 11.632 1.00 97.62 104 LYS A CA 1
ATOM 789 C C . LYS A 1 104 ? -7.609 8.500 10.583 1.00 97.62 104 LYS A C 1
ATOM 791 O O . LYS A 1 104 ? -8.416 9.180 9.949 1.00 97.62 104 LYS A O 1
ATOM 796 N N . LYS A 1 105 ? -6.287 8.599 10.428 1.00 98.12 105 LYS A N 1
ATOM 797 C CA . LYS A 1 105 ? -5.629 9.482 9.456 1.00 98.12 105 LYS A CA 1
ATOM 798 C C . LYS A 1 105 ? -4.586 8.713 8.664 1.00 98.12 105 LYS A C 1
ATOM 800 O O . LYS A 1 105 ? -4.006 7.759 9.180 1.00 98.12 105 LYS A O 1
ATOM 805 N N . VAL A 1 106 ? -4.363 9.159 7.439 1.00 98.06 106 VAL A N 1
ATOM 806 C CA . VAL A 1 106 ? -3.390 8.611 6.491 1.00 98.06 106 VAL A CA 1
ATOM 807 C C . VAL A 1 106 ? -2.717 9.770 5.742 1.00 98.06 106 VAL A C 1
ATOM 809 O O . VAL A 1 106 ? -3.266 10.878 5.739 1.00 98.06 106 VAL A O 1
ATOM 812 N N . PRO A 1 107 ? -1.570 9.551 5.081 1.00 97.88 107 PRO A N 1
ATOM 813 C CA . PRO A 1 107 ? -0.993 10.516 4.146 1.00 97.88 107 PRO A CA 1
ATOM 814 C C . PRO A 1 107 ? -2.026 11.014 3.131 1.00 97.88 107 PRO A C 1
ATOM 816 O O . PRO A 1 107 ? -2.832 10.226 2.625 1.00 97.88 107 PRO A O 1
ATOM 819 N N . SER A 1 108 ? -2.011 12.312 2.823 1.00 96.25 108 SER A N 1
ATOM 820 C CA . SER A 1 108 ? -3.011 12.945 1.956 1.00 96.25 108 SER A CA 1
ATOM 821 C C . SER A 1 108 ? -3.158 12.255 0.601 1.00 96.25 108 SER A C 1
ATOM 823 O O . SER A 1 108 ? -4.284 11.989 0.173 1.00 96.25 108 SER A O 1
ATOM 825 N N . LEU A 1 109 ? -2.041 11.885 -0.024 1.00 95.00 109 LEU A N 1
ATOM 826 C CA . LEU A 1 109 ? -2.019 11.237 -1.336 1.00 95.00 109 LEU A CA 1
ATOM 827 C C . LEU A 1 109 ? -2.470 9.767 -1.292 1.00 95.00 109 LEU A C 1
ATOM 829 O O . LEU A 1 109 ? -2.834 9.195 -2.316 1.00 95.00 109 LEU A O 1
ATOM 833 N N . LEU A 1 110 ? -2.517 9.163 -0.101 1.00 95.75 110 LEU A N 1
ATOM 834 C CA . LEU A 1 110 ? -3.020 7.805 0.116 1.00 95.75 110 LEU A CA 1
ATOM 835 C C . LEU A 1 110 ? -4.461 7.779 0.654 1.00 95.75 110 LEU A C 1
ATOM 837 O O . LEU A 1 110 ? -5.021 6.711 0.894 1.00 95.75 110 LEU A O 1
ATOM 841 N N . ARG A 1 111 ? -5.116 8.930 0.842 1.00 95.81 111 ARG A N 1
ATOM 842 C CA . ARG A 1 111 ? -6.480 8.995 1.402 1.00 95.81 111 ARG A CA 1
ATOM 843 C C . ARG A 1 111 ? -7.516 8.235 0.572 1.00 95.81 111 ARG A C 1
ATOM 845 O O . ARG A 1 111 ? -8.440 7.648 1.128 1.00 95.81 111 ARG A O 1
ATOM 852 N N . GLN A 1 112 ? -7.352 8.255 -0.744 1.00 92.12 112 GLN A N 1
ATOM 853 C CA . GLN A 1 112 ? -8.268 7.674 -1.729 1.00 92.12 112 GLN A CA 1
ATOM 854 C C . GLN A 1 112 ? -8.168 6.150 -1.873 1.00 92.12 112 GLN A C 1
ATOM 856 O O . GLN A 1 112 ? -8.935 5.555 -2.630 1.00 92.12 112 GLN A O 1
ATOM 861 N N . LEU A 1 113 ? -7.226 5.508 -1.178 1.00 93.94 113 LEU A N 1
ATOM 862 C CA . LEU A 1 113 ? -7.063 4.062 -1.255 1.00 93.94 113 LEU A CA 1
ATOM 863 C C . LEU A 1 113 ? -8.235 3.319 -0.589 1.00 93.94 113 LEU A C 1
ATOM 865 O O . LEU A 1 113 ? -8.855 3.846 0.341 1.00 93.94 113 LEU A O 1
ATOM 869 N N . PRO A 1 114 ? -8.531 2.070 -1.003 1.00 94.38 114 PRO A N 1
ATOM 870 C CA . PRO A 1 114 ? -9.593 1.259 -0.412 1.00 94.38 114 PRO A CA 1
ATOM 871 C C . PRO A 1 114 ? -9.192 0.719 0.975 1.00 94.38 114 PRO A C 1
ATOM 873 O O . PRO A 1 114 ? -9.040 -0.488 1.174 1.00 94.38 114 PRO A O 1
ATOM 876 N N . TRP A 1 115 ? -9.044 1.603 1.966 1.00 96.12 115 TRP A N 1
ATOM 877 C CA . TRP A 1 115 ? -8.564 1.277 3.316 1.00 96.12 115 TRP A CA 1
ATOM 878 C C . TRP A 1 115 ? -9.377 0.184 4.021 1.00 96.12 115 TRP A C 1
ATOM 880 O O . TRP A 1 115 ? -8.806 -0.613 4.759 1.00 96.12 115 TRP A O 1
ATOM 890 N N . ASN A 1 116 ? -10.677 0.077 3.728 1.00 95.06 116 ASN A N 1
ATOM 891 C CA . ASN A 1 116 ? -11.545 -1.001 4.222 1.00 95.06 116 ASN A CA 1
ATOM 892 C C . ASN A 1 116 ? -11.107 -2.401 3.762 1.00 95.06 116 ASN A C 1
ATOM 894 O O . ASN A 1 116 ? -11.377 -3.379 4.448 1.00 95.06 116 ASN A O 1
ATOM 898 N N . SER A 1 117 ? -10.460 -2.505 2.599 1.00 95.25 117 SER A N 1
ATOM 899 C CA . SER A 1 117 ? -9.891 -3.759 2.084 1.00 95.25 117 SER A CA 1
ATOM 900 C C . SER A 1 117 ? -8.420 -3.915 2.467 1.00 95.25 117 SER A C 1
ATOM 902 O O . SER A 1 117 ? -7.972 -5.022 2.753 1.00 95.25 117 SER A O 1
ATOM 904 N N . ILE A 1 118 ? -7.679 -2.805 2.512 1.00 96.81 118 ILE A N 1
ATOM 905 C CA . ILE A 1 118 ? -6.245 -2.793 2.816 1.00 96.81 118 ILE A CA 1
ATOM 906 C C . ILE A 1 118 ? -5.971 -3.142 4.280 1.00 96.81 118 ILE A C 1
ATOM 908 O O . ILE A 1 118 ? -5.133 -3.998 4.542 1.00 96.81 118 ILE A O 1
ATOM 912 N N . LEU A 1 119 ? -6.671 -2.530 5.244 1.00 96.94 119 LEU A N 1
ATOM 913 C CA . LEU A 1 119 ? -6.381 -2.741 6.667 1.00 96.94 119 LEU A CA 1
ATOM 914 C C . LEU A 1 119 ? -6.518 -4.217 7.095 1.00 96.94 119 LEU A C 1
ATOM 916 O O . LEU A 1 119 ? -5.589 -4.724 7.725 1.00 96.94 119 LEU A O 1
ATOM 920 N N . PRO A 1 120 ? -7.604 -4.945 6.757 1.00 95.88 120 PRO A N 1
ATOM 921 C CA . PRO A 1 120 ? -7.707 -6.363 7.098 1.00 95.88 120 PRO A CA 1
ATOM 922 C C . PRO A 1 120 ? -6.585 -7.207 6.491 1.00 95.88 120 PRO A C 1
ATOM 924 O O . PRO A 1 120 ? -6.027 -8.063 7.177 1.00 95.88 120 PRO A O 1
ATOM 927 N N . GLN A 1 121 ? -6.225 -6.938 5.233 1.00 95.88 121 GLN A N 1
ATOM 928 C CA . GLN A 1 121 ? -5.162 -7.657 4.540 1.00 95.88 121 GLN A CA 1
ATOM 929 C C . GLN A 1 121 ? -3.792 -7.371 5.167 1.00 95.88 121 GLN A C 1
ATOM 931 O O . GLN A 1 121 ? -3.023 -8.297 5.411 1.00 95.88 121 GLN A O 1
ATOM 936 N N . TRP A 1 122 ? -3.514 -6.113 5.508 1.00 96.69 122 TRP A N 1
ATOM 937 C CA . TRP A 1 122 ? -2.273 -5.712 6.165 1.00 96.69 122 TRP A CA 1
ATOM 938 C C . TRP A 1 122 ? -2.098 -6.393 7.521 1.00 96.69 122 TRP A C 1
ATOM 940 O O . TRP A 1 122 ? -1.046 -6.972 7.794 1.00 96.69 122 TRP A O 1
ATOM 950 N N . LEU A 1 123 ? -3.152 -6.412 8.342 1.00 95.69 123 LEU A N 1
ATOM 951 C CA . LEU A 1 123 ? -3.145 -7.107 9.631 1.00 95.69 123 LEU A CA 1
ATOM 952 C C . LEU A 1 123 ? -2.969 -8.622 9.467 1.00 95.69 123 LEU A C 1
ATOM 954 O O . LEU A 1 123 ? -2.245 -9.235 10.249 1.00 95.69 123 LEU A O 1
ATOM 958 N N . ALA A 1 124 ? -3.579 -9.227 8.444 1.00 94.69 124 ALA A N 1
ATOM 959 C CA . ALA A 1 124 ? -3.410 -10.647 8.145 1.00 94.69 124 ALA A CA 1
ATOM 960 C C . ALA A 1 124 ? -1.976 -10.991 7.713 1.00 94.69 124 ALA A C 1
ATOM 962 O O . ALA A 1 124 ? -1.473 -12.059 8.062 1.00 94.69 124 ALA A O 1
ATOM 963 N N . THR A 1 125 ? -1.301 -10.106 6.974 1.00 94.06 125 THR A N 1
ATOM 964 C CA . THR A 1 125 ? 0.109 -10.291 6.608 1.00 94.06 125 THR A CA 1
ATOM 965 C C . THR A 1 125 ? 1.025 -10.086 7.818 1.00 94.06 125 THR A C 1
ATOM 967 O O . THR A 1 125 ? 1.925 -10.894 8.035 1.00 94.06 125 THR A O 1
ATOM 970 N N . LEU A 1 126 ? 0.762 -9.081 8.659 1.00 93.75 126 LEU A N 1
ATOM 971 C CA . LEU A 1 126 ? 1.508 -8.853 9.903 1.00 93.75 126 LEU A CA 1
ATOM 972 C C . LEU A 1 126 ? 1.376 -10.020 10.893 1.00 93.75 126 LEU A C 1
ATOM 974 O O . LEU A 1 126 ? 2.354 -10.374 11.540 1.00 93.75 126 LEU A O 1
ATOM 978 N N . ALA A 1 127 ? 0.212 -10.669 10.972 1.00 92.00 127 ALA A N 1
ATOM 979 C CA . ALA A 1 127 ? -0.007 -11.823 11.853 1.00 92.00 127 ALA A CA 1
ATOM 980 C C . ALA A 1 127 ? 0.839 -13.056 11.482 1.00 92.00 127 ALA A C 1
ATOM 982 O O . ALA A 1 127 ? 0.982 -13.975 12.282 1.00 92.00 127 ALA A O 1
ATOM 983 N N . LYS A 1 128 ? 1.386 -13.101 10.261 1.00 90.31 128 LYS A N 1
ATOM 984 C CA . LYS A 1 128 ? 2.273 -14.181 9.805 1.00 90.31 128 LYS A CA 1
ATOM 985 C C . LYS A 1 128 ? 3.738 -13.927 10.166 1.00 90.31 128 LYS A C 1
ATOM 987 O O . LYS A 1 128 ? 4.565 -14.809 9.942 1.00 90.31 128 LYS A O 1
ATOM 992 N N . MET A 1 129 ? 4.073 -12.736 10.668 1.00 84.19 129 MET A N 1
ATOM 993 C CA . MET A 1 129 ? 5.453 -12.376 10.972 1.00 84.19 129 MET A CA 1
ATOM 994 C C . MET A 1 129 ? 5.934 -12.972 12.300 1.00 84.19 129 MET A C 1
ATOM 996 O O . MET A 1 129 ? 5.142 -13.133 13.229 1.00 84.19 129 MET A O 1
ATOM 1000 N N . PRO A 1 130 ? 7.240 -13.279 12.424 1.00 76.62 130 PRO A N 1
ATOM 1001 C CA . PRO A 1 130 ? 7.816 -13.725 13.685 1.00 76.62 130 PRO A CA 1
ATOM 1002 C C . PRO A 1 130 ? 7.669 -12.647 14.765 1.00 76.62 130 PRO A C 1
ATOM 1004 O O . PRO A 1 130 ? 8.087 -11.506 14.569 1.00 76.62 130 PRO A O 1
ATOM 1007 N N . SER A 1 131 ? 7.133 -13.027 15.925 1.00 68.50 131 SER A N 1
ATOM 1008 C CA . SER A 1 131 ? 6.840 -12.120 17.046 1.00 68.50 131 SER A CA 1
ATOM 1009 C C . SER A 1 131 ? 8.057 -11.388 17.631 1.00 68.50 131 SER A C 1
ATOM 1011 O O . SER A 1 131 ? 7.880 -10.379 18.308 1.00 68.50 131 SER A O 1
ATOM 1013 N N . ASP A 1 132 ? 9.275 -11.877 17.377 1.00 65.75 132 ASP A N 1
ATOM 1014 C CA . ASP A 1 132 ? 10.521 -11.348 17.956 1.00 65.75 132 ASP A CA 1
ATOM 1015 C C . ASP A 1 132 ? 11.241 -10.332 17.053 1.00 65.75 132 ASP A C 1
ATOM 1017 O O . ASP A 1 132 ? 12.280 -9.778 17.422 1.00 65.75 132 ASP A O 1
ATOM 1021 N N . ALA A 1 133 ? 10.718 -10.074 15.853 1.00 66.94 133 ALA A N 1
ATOM 1022 C CA . ALA A 1 133 ? 11.328 -9.122 14.940 1.00 66.94 133 ALA A CA 1
ATOM 1023 C C . ALA A 1 133 ? 11.045 -7.684 15.404 1.00 66.94 133 ALA A C 1
ATOM 1025 O O . ALA A 1 133 ? 9.896 -7.275 15.574 1.00 66.94 133 ALA A O 1
ATOM 1026 N N . ARG A 1 134 ? 12.108 -6.891 15.58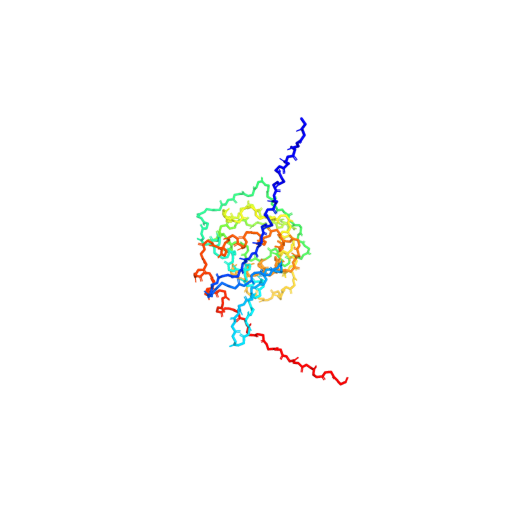9 1.00 78.00 134 ARG A N 1
ATOM 1027 C CA . ARG A 1 134 ? 11.985 -5.454 15.858 1.00 78.00 134 ARG A CA 1
ATOM 1028 C C . ARG A 1 134 ? 11.356 -4.787 14.634 1.00 78.00 134 ARG A C 1
ATOM 1030 O O . ARG A 1 134 ? 12.002 -4.666 13.600 1.00 78.00 134 ARG A O 1
ATOM 1037 N N . MET A 1 135 ? 10.097 -4.387 14.764 1.00 88.06 135 MET A N 1
ATOM 1038 C CA . MET A 1 135 ? 9.359 -3.694 13.711 1.00 88.06 135 MET A CA 1
ATOM 1039 C C . MET A 1 135 ? 9.707 -2.209 13.744 1.00 88.06 135 MET A C 1
ATOM 1041 O O . MET A 1 135 ? 9.731 -1.624 14.823 1.00 88.06 135 MET A O 1
ATOM 1045 N N . SER A 1 136 ? 9.972 -1.623 12.580 1.00 92.62 136 SER A N 1
ATOM 1046 C CA . SER A 1 136 ? 10.050 -0.174 12.400 1.00 92.62 136 SER A CA 1
ATOM 1047 C C . SER A 1 136 ? 8.878 0.332 11.557 1.00 92.62 136 SER A C 1
ATOM 1049 O O . SER A 1 136 ? 8.194 -0.462 10.902 1.00 92.62 136 SER A O 1
ATOM 1051 N N . ALA A 1 137 ? 8.678 1.649 11.502 1.00 93.81 137 ALA A N 1
ATOM 1052 C CA . ALA A 1 137 ? 7.755 2.283 10.554 1.00 93.81 137 ALA A CA 1
ATOM 1053 C C . ALA A 1 137 ? 7.976 1.816 9.099 1.00 93.81 137 ALA A C 1
ATOM 1055 O O . ALA A 1 137 ? 7.028 1.504 8.382 1.00 93.81 137 ALA A O 1
ATOM 1056 N N . ASP A 1 138 ? 9.239 1.709 8.685 1.00 94.69 138 ASP A N 1
ATOM 1057 C CA . ASP A 1 138 ? 9.635 1.233 7.358 1.00 94.69 138 ASP A CA 1
ATOM 1058 C C . ASP A 1 138 ? 9.200 -0.219 7.116 1.00 94.69 138 ASP A C 1
ATOM 1060 O O . ASP A 1 138 ? 8.541 -0.523 6.121 1.00 94.69 138 ASP A O 1
ATOM 1064 N N . THR A 1 139 ? 9.454 -1.104 8.089 1.00 94.38 139 THR A N 1
ATOM 1065 C CA . THR A 1 139 ? 8.992 -2.497 8.032 1.00 94.38 139 THR A CA 1
ATOM 1066 C C . THR A 1 139 ? 7.471 -2.565 7.945 1.00 94.38 139 THR A C 1
ATOM 1068 O O . THR A 1 139 ? 6.934 -3.334 7.154 1.00 94.38 139 THR A O 1
ATOM 1071 N N . LEU A 1 140 ? 6.751 -1.738 8.704 1.00 95.44 140 LEU A N 1
ATOM 1072 C CA . LEU A 1 140 ? 5.291 -1.680 8.660 1.00 95.44 140 LEU A CA 1
ATOM 1073 C C . LEU A 1 140 ? 4.775 -1.262 7.267 1.00 95.44 140 LEU A C 1
ATOM 1075 O O . LEU A 1 140 ? 3.846 -1.902 6.765 1.00 95.44 140 LEU A O 1
ATOM 1079 N N . ILE A 1 141 ? 5.394 -0.273 6.606 1.00 96.88 141 ILE A N 1
ATOM 1080 C CA . ILE A 1 141 ? 5.070 0.099 5.212 1.00 96.88 141 ILE A CA 1
ATOM 1081 C C . ILE A 1 141 ? 5.427 -1.028 4.240 1.00 96.88 141 ILE A C 1
ATOM 1083 O O . ILE A 1 141 ? 4.661 -1.322 3.322 1.00 96.88 141 ILE A O 1
ATOM 1087 N N . GLN A 1 142 ? 6.563 -1.693 4.430 1.00 95.94 142 GLN A N 1
ATOM 1088 C CA . GLN A 1 142 ? 6.947 -2.828 3.598 1.00 95.94 142 GLN A CA 1
ATOM 1089 C C . GLN A 1 142 ? 5.912 -3.955 3.691 1.00 95.94 142 GLN A C 1
ATOM 1091 O O . GLN A 1 142 ? 5.508 -4.516 2.670 1.00 95.94 142 GLN A O 1
ATOM 1096 N N . MET A 1 143 ? 5.394 -4.216 4.893 1.00 95.88 143 MET A N 1
ATOM 1097 C CA . MET A 1 143 ? 4.304 -5.166 5.107 1.00 95.88 143 MET A CA 1
ATOM 1098 C C . MET A 1 143 ? 2.987 -4.709 4.490 1.00 95.88 143 MET A C 1
ATOM 1100 O O . MET A 1 143 ? 2.235 -5.541 3.983 1.00 95.88 143 MET A O 1
ATOM 1104 N N . LEU A 1 144 ? 2.708 -3.405 4.492 1.00 97.00 144 LEU A N 1
ATOM 1105 C CA . LEU A 1 144 ? 1.556 -2.836 3.798 1.00 97.00 144 LEU A CA 1
ATOM 1106 C C . LEU A 1 144 ? 1.659 -3.097 2.287 1.00 97.00 144 LEU A C 1
ATOM 1108 O O . LEU A 1 144 ? 0.717 -3.618 1.689 1.00 97.00 144 LEU A O 1
ATOM 1112 N N . ALA A 1 145 ? 2.814 -2.814 1.684 1.00 97.06 145 ALA A N 1
ATOM 1113 C CA . ALA A 1 145 ? 3.097 -3.067 0.272 1.00 97.06 145 ALA A CA 1
ATOM 1114 C C . ALA A 1 145 ? 2.979 -4.545 -0.104 1.00 97.06 145 ALA A C 1
ATOM 1116 O O . ALA A 1 145 ? 2.303 -4.893 -1.078 1.00 97.06 145 ALA A O 1
ATOM 1117 N N . GLU A 1 146 ? 3.574 -5.424 0.699 1.00 96.06 146 GLU A N 1
ATOM 1118 C CA . GLU A 1 146 ? 3.451 -6.865 0.516 1.00 96.06 146 GLU A CA 1
ATOM 1119 C C . GLU A 1 146 ? 1.987 -7.311 0.597 1.00 96.06 146 GLU A C 1
ATOM 1121 O O . GLU A 1 146 ? 1.518 -8.032 -0.285 1.00 96.06 146 GLU A O 1
ATOM 1126 N N . SER A 1 147 ? 1.236 -6.825 1.587 1.00 96.12 147 SER A N 1
ATOM 1127 C CA . SER A 1 147 ? -0.175 -7.171 1.764 1.00 96.12 147 SER A CA 1
ATOM 1128 C C . SER A 1 147 ? -1.037 -6.775 0.557 1.00 96.12 147 SER A C 1
ATOM 1130 O O . SER A 1 147 ? -1.849 -7.579 0.096 1.00 96.12 147 SER A O 1
ATOM 1132 N N . CYS A 1 148 ? -0.803 -5.589 -0.017 1.00 96.12 148 CYS A N 1
ATOM 1133 C CA . CYS A 1 148 ? -1.500 -5.104 -1.207 1.00 96.12 148 CYS A CA 1
ATOM 1134 C C . CYS A 1 148 ? -1.164 -5.942 -2.444 1.00 96.12 148 CYS A C 1
ATOM 1136 O O . CYS A 1 148 ? -2.067 -6.274 -3.208 1.00 96.12 148 CYS A O 1
ATOM 1138 N N . SER A 1 149 ? 0.102 -6.342 -2.606 1.00 94.06 149 SER A N 1
ATOM 1139 C CA . SER A 1 149 ? 0.546 -7.165 -3.741 1.00 94.06 149 SER A CA 1
ATOM 1140 C C . SER A 1 149 ? -0.036 -8.585 -3.748 1.00 94.06 149 SER A C 1
ATOM 1142 O O . SER A 1 149 ? -0.123 -9.212 -4.798 1.00 94.06 149 SER A O 1
ATOM 1144 N N . GLN A 1 150 ? -0.453 -9.096 -2.585 1.00 92.81 150 GLN A N 1
ATOM 1145 C CA . GLN A 1 150 ? -0.981 -10.455 -2.436 1.00 92.81 150 GLN A CA 1
ATOM 1146 C C . GLN A 1 150 ? -2.476 -10.574 -2.762 1.00 92.81 150 GLN A C 1
ATOM 1148 O O . GLN A 1 150 ? -2.963 -11.693 -2.915 1.00 92.81 150 GLN A O 1
ATOM 1153 N N . GLN A 1 151 ? -3.211 -9.458 -2.854 1.00 91.88 151 GLN A N 1
ATOM 1154 C CA . GLN A 1 151 ? -4.666 -9.473 -3.005 1.00 91.88 151 GLN A CA 1
ATOM 1155 C C . GLN A 1 151 ? -5.103 -8.898 -4.362 1.00 91.88 151 GLN A C 1
ATOM 1157 O O . GLN A 1 151 ? -5.087 -7.676 -4.532 1.00 91.88 151 GLN A O 1
ATOM 1162 N N . PRO A 1 152 ? -5.589 -9.730 -5.308 1.00 91.06 152 PRO A N 1
ATOM 1163 C CA . PRO A 1 152 ? -5.885 -9.297 -6.677 1.00 91.06 152 PRO A CA 1
ATOM 1164 C C . PRO A 1 152 ? -6.827 -8.093 -6.784 1.00 91.06 152 PRO A C 1
ATOM 1166 O O . PRO A 1 152 ? -6.594 -7.207 -7.596 1.00 91.06 152 PRO A O 1
ATOM 1169 N N . ALA A 1 153 ? -7.856 -8.019 -5.932 1.00 90.81 153 ALA A N 1
ATOM 1170 C CA . ALA A 1 153 ? -8.804 -6.901 -5.927 1.00 90.81 153 ALA A CA 1
ATOM 1171 C C . ALA A 1 153 ? -8.168 -5.565 -5.489 1.00 90.81 153 ALA A C 1
ATOM 1173 O O . ALA A 1 153 ? -8.553 -4.493 -5.963 1.00 90.81 153 ALA A O 1
ATOM 1174 N N . ILE A 1 154 ? -7.186 -5.615 -4.581 1.00 93.75 154 ILE A N 1
ATOM 1175 C CA . ILE A 1 154 ? -6.432 -4.428 -4.162 1.00 93.75 154 ILE A CA 1
ATOM 1176 C C . ILE A 1 154 ? -5.470 -4.030 -5.281 1.00 93.75 154 ILE A C 1
ATOM 1178 O O . ILE A 1 154 ? -5.446 -2.861 -5.663 1.00 93.75 154 ILE A O 1
ATOM 1182 N N . VAL A 1 155 ? -4.757 -5.002 -5.862 1.00 93.75 155 VAL A N 1
ATOM 1183 C CA . VAL A 1 155 ? -3.851 -4.772 -6.996 1.00 93.75 155 VAL A CA 1
ATOM 1184 C C . VAL A 1 155 ? -4.583 -4.105 -8.154 1.00 93.75 155 VAL A C 1
ATOM 1186 O O . VAL A 1 155 ? -4.142 -3.056 -8.612 1.00 93.75 155 VAL A O 1
ATOM 1189 N N . SER A 1 156 ? -5.730 -4.639 -8.578 1.00 89.56 156 SER A N 1
ATOM 1190 C CA . SER A 1 156 ? -6.504 -4.069 -9.686 1.00 89.56 156 SER A CA 1
ATOM 1191 C C . SER A 1 156 ? -6.956 -2.635 -9.408 1.00 89.56 156 SER A C 1
ATOM 1193 O O . SER A 1 156 ? -6.956 -1.804 -10.310 1.00 89.56 156 SER A O 1
ATOM 1195 N N . THR A 1 157 ? -7.317 -2.332 -8.158 1.00 90.81 157 THR A N 1
ATOM 1196 C CA . THR A 1 157 ? -7.740 -0.982 -7.754 1.00 90.81 157 THR A CA 1
ATOM 1197 C C . THR A 1 157 ? -6.575 0.006 -7.793 1.00 90.81 157 THR A C 1
ATOM 1199 O O . THR A 1 157 ? -6.737 1.149 -8.217 1.00 90.81 157 THR A O 1
ATOM 1202 N N . LEU A 1 158 ? -5.393 -0.429 -7.358 1.00 92.44 158 LEU A N 1
ATOM 1203 C CA . LEU A 1 158 ? -4.200 0.412 -7.282 1.00 92.44 158 LEU A CA 1
ATOM 1204 C C . LEU A 1 158 ? -3.435 0.491 -8.609 1.00 92.44 158 LEU A C 1
ATOM 1206 O O . LEU A 1 158 ? -2.652 1.417 -8.797 1.00 92.44 158 LEU A O 1
ATOM 1210 N N . HIS A 1 159 ? -3.680 -0.431 -9.542 1.00 90.88 159 HIS A N 1
ATOM 1211 C CA . HIS A 1 159 ? -2.975 -0.517 -10.823 1.00 90.88 159 HIS A CA 1
ATOM 1212 C C . HIS A 1 159 ? -3.032 0.792 -11.614 1.00 90.88 159 HIS A C 1
ATOM 1214 O O . HIS A 1 159 ? -2.002 1.283 -12.067 1.00 90.88 159 HIS A O 1
ATOM 1220 N N . VAL A 1 160 ? -4.212 1.416 -11.689 1.00 87.62 160 VAL A N 1
ATOM 1221 C CA . VAL A 1 160 ? -4.401 2.703 -12.378 1.00 87.62 160 VAL A CA 1
ATOM 1222 C C . VAL A 1 160 ? -3.573 3.809 -11.722 1.00 87.62 160 VAL A C 1
ATOM 1224 O O . VAL A 1 160 ? -2.918 4.579 -12.415 1.00 87.62 160 VAL A O 1
ATOM 1227 N N . GLN A 1 161 ? -3.555 3.870 -10.389 1.00 90.56 161 GLN A N 1
ATOM 1228 C CA . GLN A 1 161 ? -2.802 4.889 -9.650 1.00 90.56 161 GLN A CA 1
ATOM 1229 C C . GLN A 1 161 ? -1.292 4.698 -9.801 1.00 90.56 161 GLN A C 1
ATOM 1231 O O . GLN A 1 161 ? -0.572 5.671 -10.007 1.00 90.56 161 GLN A O 1
ATOM 1236 N N . ILE A 1 162 ? -0.822 3.448 -9.772 1.00 91.25 162 ILE A N 1
ATOM 1237 C CA . ILE A 1 162 ? 0.580 3.101 -10.028 1.00 91.25 162 ILE A CA 1
ATOM 1238 C C . ILE A 1 162 ? 0.960 3.463 -11.461 1.00 91.25 162 ILE A C 1
ATOM 1240 O O . ILE A 1 162 ? 2.012 4.054 -11.677 1.00 91.25 162 ILE A O 1
ATOM 1244 N N . SER A 1 163 ? 0.105 3.163 -12.441 1.00 88.94 163 SER A N 1
ATOM 1245 C CA . SER A 1 163 ? 0.345 3.540 -13.833 1.00 88.94 163 SER A CA 1
ATOM 1246 C C . SER A 1 163 ? 0.488 5.056 -13.979 1.00 88.94 163 SER A C 1
ATOM 1248 O O . SER A 1 163 ? 1.432 5.509 -14.621 1.00 88.94 163 SER A O 1
ATOM 1250 N N . THR A 1 164 ? -0.400 5.843 -13.366 1.00 88.25 164 THR A N 1
ATOM 1251 C CA . THR A 1 164 ? -0.312 7.311 -13.386 1.00 88.25 164 THR A CA 1
ATOM 1252 C C . THR A 1 164 ? 0.976 7.798 -12.723 1.00 88.25 164 THR A C 1
ATOM 1254 O O . THR A 1 164 ? 1.736 8.540 -13.343 1.00 88.25 164 THR A O 1
ATOM 1257 N N . TRP A 1 165 ? 1.290 7.304 -11.525 1.00 89.12 165 TRP A N 1
ATOM 1258 C CA . TRP A 1 165 ? 2.517 7.643 -10.798 1.00 89.12 165 TRP A CA 1
ATOM 1259 C C . TRP A 1 165 ? 3.785 7.361 -11.615 1.00 89.12 165 TRP A C 1
ATOM 1261 O O . TRP A 1 165 ? 4.660 8.218 -11.737 1.00 89.12 165 TRP A O 1
ATOM 1271 N N . LEU A 1 166 ? 3.858 6.196 -12.267 1.00 86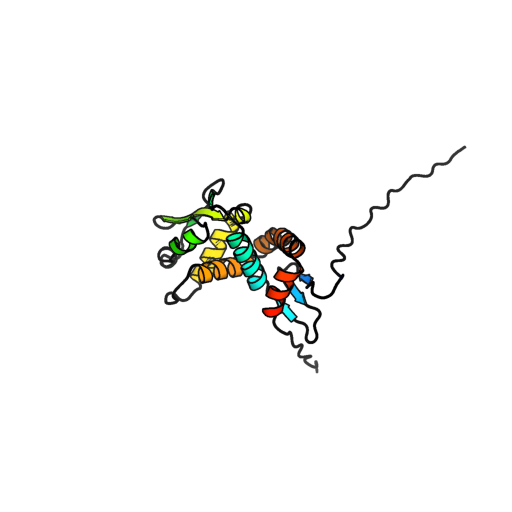.94 166 LEU A N 1
ATOM 1272 C CA . LEU A 1 166 ? 4.975 5.843 -13.146 1.00 86.94 166 LEU A CA 1
ATOM 1273 C C . LEU A 1 166 ? 5.091 6.780 -14.356 1.00 86.94 166 LEU A C 1
ATOM 1275 O O . LEU A 1 166 ? 6.186 6.933 -14.896 1.00 86.94 166 LEU A O 1
ATOM 1279 N N . THR A 1 167 ? 3.992 7.395 -14.807 1.00 84.00 167 THR A N 1
ATOM 1280 C CA . THR A 1 167 ? 4.015 8.335 -15.937 1.00 84.00 167 THR A CA 1
ATOM 1281 C C . THR A 1 167 ? 4.422 9.758 -15.566 1.00 84.00 167 THR A C 1
ATOM 1283 O O . THR A 1 167 ? 4.954 10.448 -16.437 1.00 84.00 167 THR A O 1
ATOM 1286 N N . GLU A 1 168 ? 4.213 10.178 -14.318 1.00 82.19 168 GLU A N 1
ATOM 1287 C CA . GLU A 1 168 ? 4.488 11.542 -13.843 1.00 82.19 168 GLU A CA 1
ATOM 1288 C C . GLU A 1 168 ? 5.989 11.802 -13.626 1.00 82.19 168 GLU A C 1
ATOM 1290 O O . GLU A 1 168 ? 6.473 12.879 -13.971 1.00 82.19 168 GLU A O 1
ATOM 1295 N N . ASP A 1 169 ? 6.754 10.808 -13.159 1.00 70.44 169 ASP A N 1
ATOM 1296 C CA . ASP A 1 169 ? 8.216 10.904 -12.983 1.00 70.44 169 ASP A CA 1
ATOM 1297 C C . ASP A 1 169 ? 8.942 9.651 -13.510 1.00 70.44 169 ASP A C 1
ATOM 1299 O O . ASP A 1 169 ? 9.611 8.889 -12.803 1.00 70.44 169 ASP A O 1
ATOM 1303 N N . LYS A 1 170 ? 8.794 9.433 -14.824 1.00 69.00 170 LYS A N 1
ATOM 1304 C CA . LYS A 1 170 ? 9.305 8.248 -15.537 1.00 69.00 170 LYS A CA 1
ATOM 1305 C C . LYS A 1 170 ? 10.794 7.986 -15.305 1.00 69.00 170 LYS A C 1
ATOM 1307 O O . LYS A 1 170 ? 11.214 6.833 -15.224 1.00 69.00 170 LYS A O 1
ATOM 1312 N N . ALA A 1 171 ? 11.612 9.038 -15.254 1.00 72.75 171 ALA A N 1
ATOM 1313 C CA . ALA A 1 171 ? 13.064 8.899 -15.297 1.00 72.75 171 ALA A CA 1
ATOM 1314 C C . ALA A 1 171 ? 13.676 8.557 -13.932 1.00 72.75 171 ALA A C 1
ATOM 1316 O O . ALA A 1 171 ? 14.600 7.737 -13.880 1.00 72.75 171 ALA A O 1
ATOM 1317 N N . ALA A 1 172 ? 13.202 9.168 -12.841 1.00 78.88 172 ALA A N 1
ATOM 1318 C CA . ALA A 1 172 ? 13.730 8.883 -11.510 1.00 78.88 172 ALA A CA 1
ATOM 1319 C C . ALA A 1 172 ? 13.150 7.575 -10.960 1.00 78.88 172 ALA A C 1
ATOM 1321 O O . ALA A 1 172 ? 13.913 6.679 -10.584 1.00 78.88 172 ALA A O 1
ATOM 1322 N N . ILE A 1 173 ? 11.822 7.421 -11.012 1.00 82.31 173 ILE A N 1
ATOM 1323 C CA . ILE A 1 173 ? 11.128 6.227 -10.514 1.00 82.31 173 ILE A CA 1
ATOM 1324 C C . ILE A 1 173 ? 11.567 4.987 -11.298 1.00 82.31 173 ILE A C 1
ATOM 1326 O O . ILE A 1 173 ? 11.919 3.963 -10.705 1.00 82.31 173 ILE A O 1
ATOM 1330 N N . GLY A 1 174 ? 11.638 5.095 -12.630 1.00 80.56 174 GLY A N 1
ATOM 1331 C CA . GLY A 1 174 ? 12.061 4.000 -13.502 1.00 80.56 174 GLY A CA 1
ATOM 1332 C C . GLY A 1 174 ? 13.445 3.459 -13.141 1.00 80.56 174 GLY A C 1
ATOM 1333 O O . GLY A 1 174 ? 13.618 2.245 -13.047 1.00 80.56 174 GLY A O 1
ATOM 1334 N N . LYS A 1 175 ? 14.413 4.341 -12.846 1.00 84.56 175 LYS A N 1
ATOM 1335 C CA . LYS A 1 175 ? 15.767 3.945 -12.420 1.00 84.56 175 LYS A CA 1
ATOM 1336 C C . LYS A 1 175 ? 15.779 3.288 -11.043 1.00 84.56 175 LYS A C 1
ATOM 1338 O O . LYS A 1 175 ? 16.507 2.314 -10.855 1.00 84.56 175 LYS A O 1
ATOM 1343 N N . THR A 1 176 ? 15.015 3.806 -10.082 1.00 87.62 176 THR A N 1
ATOM 1344 C CA . THR A 1 176 ? 14.931 3.223 -8.733 1.00 87.62 176 THR A CA 1
ATOM 1345 C C . THR A 1 176 ? 14.367 1.809 -8.787 1.00 87.62 176 THR A C 1
ATOM 1347 O O . THR A 1 176 ? 14.989 0.883 -8.268 1.00 87.62 176 THR A O 1
ATOM 1350 N N . L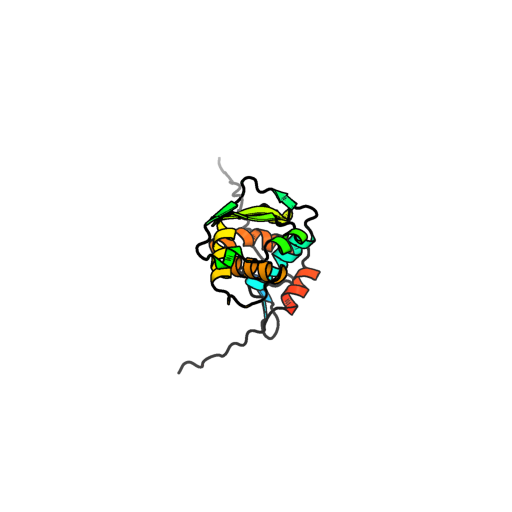EU A 1 177 ? 13.252 1.621 -9.494 1.00 88.88 177 LEU A N 1
ATOM 1351 C CA . LEU A 1 177 ? 12.616 0.316 -9.649 1.00 88.88 177 LEU A CA 1
ATOM 1352 C C . LEU A 1 177 ? 13.485 -0.658 -10.454 1.00 88.88 177 LEU A C 1
ATOM 1354 O O . LEU A 1 177 ? 13.595 -1.824 -10.082 1.00 88.88 177 LEU A O 1
ATOM 1358 N N . GLN A 1 178 ? 14.182 -0.183 -11.491 1.00 87.31 178 GLN A N 1
ATOM 1359 C CA . GLN A 1 178 ? 15.101 -1.017 -12.265 1.00 87.31 178 GLN A CA 1
ATOM 1360 C C . GLN A 1 178 ? 16.288 -1.510 -11.424 1.00 87.31 178 GLN A C 1
ATOM 1362 O O . GLN A 1 178 ? 16.685 -2.663 -11.554 1.00 87.31 178 GLN A O 1
ATOM 1367 N N . ARG A 1 179 ? 16.842 -0.684 -10.523 1.00 88.62 179 ARG A N 1
ATOM 1368 C CA . ARG A 1 179 ? 17.928 -1.112 -9.613 1.00 88.62 179 ARG A CA 1
ATOM 1369 C C . ARG A 1 179 ? 17.507 -2.236 -8.668 1.00 88.62 179 ARG A C 1
ATOM 1371 O O . ARG A 1 179 ? 18.359 -2.999 -8.227 1.00 88.62 179 ARG A O 1
ATOM 1378 N N . GLN A 1 180 ? 16.221 -2.311 -8.340 1.00 91.00 180 GLN A N 1
ATOM 1379 C CA . GLN A 1 180 ? 15.659 -3.343 -7.470 1.00 91.00 180 GLN A CA 1
ATOM 1380 C C . GLN A 1 180 ? 15.117 -4.548 -8.255 1.00 91.00 180 GLN A C 1
ATOM 1382 O O . GLN A 1 180 ? 14.732 -5.556 -7.656 1.00 91.00 180 GLN A O 1
ATOM 1387 N N . ALA A 1 181 ? 15.099 -4.464 -9.588 1.00 90.38 181 ALA A N 1
ATOM 1388 C CA . ALA A 1 181 ? 14.673 -5.547 -10.452 1.00 90.38 181 ALA A CA 1
ATOM 1389 C C . ALA A 1 181 ? 15.690 -6.697 -10.428 1.00 90.38 181 ALA A C 1
ATOM 1391 O O . ALA A 1 181 ? 16.905 -6.496 -10.384 1.00 90.38 181 ALA A O 1
ATOM 1392 N N . LYS A 1 182 ? 15.185 -7.928 -10.475 1.00 91.00 182 LYS A N 1
ATOM 1393 C CA . LYS A 1 182 ? 16.001 -9.144 -10.483 1.00 91.00 182 LYS A CA 1
ATOM 1394 C C . LYS A 1 182 ? 16.043 -9.739 -11.879 1.00 91.00 182 LYS A C 1
ATOM 1396 O O . LYS A 1 182 ? 15.026 -9.771 -12.567 1.00 91.00 182 LYS A O 1
ATOM 1401 N N . SER A 1 183 ? 17.210 -10.233 -12.276 1.00 89.31 183 SER A N 1
ATOM 1402 C CA . SER A 1 183 ? 17.368 -10.973 -13.525 1.00 89.31 183 SER A CA 1
ATOM 1403 C C . SER A 1 183 ? 16.538 -12.255 -13.499 1.00 89.31 183 SER A C 1
ATOM 1405 O O . SER A 1 183 ? 16.604 -13.018 -12.534 1.00 89.31 183 SER A O 1
ATOM 1407 N N . ILE A 1 184 ? 15.794 -12.503 -14.572 1.00 82.94 184 ILE A N 1
ATOM 1408 C CA . ILE A 1 184 ? 15.138 -13.779 -14.830 1.00 82.94 184 ILE A CA 1
ATOM 1409 C C . ILE A 1 184 ? 16.066 -14.618 -15.699 1.00 82.94 184 ILE A C 1
ATOM 1411 O O . ILE A 1 184 ? 16.451 -14.212 -16.797 1.00 82.94 184 ILE A O 1
ATOM 1415 N N . TYR A 1 185 ? 16.394 -15.806 -15.202 1.00 77.81 185 TYR A N 1
ATOM 1416 C CA . TYR A 1 185 ? 17.081 -16.838 -15.962 1.00 77.81 185 TYR A CA 1
ATOM 1417 C C . TYR A 1 185 ? 16.058 -17.902 -16.331 1.00 77.81 185 TYR A C 1
ATOM 1419 O O . TYR A 1 185 ? 15.416 -18.487 -15.461 1.00 77.81 185 TYR A O 1
ATOM 1427 N N . TRP A 1 186 ? 15.875 -18.112 -17.630 1.00 68.50 186 TRP A N 1
ATOM 1428 C CA . TRP A 1 186 ? 15.045 -19.196 -18.129 1.00 68.50 186 TRP A CA 1
ATOM 1429 C C . TRP A 1 186 ? 15.909 -20.448 -18.204 1.00 68.50 186 TRP A C 1
ATOM 1431 O O . TRP A 1 186 ? 16.823 -20.527 -19.024 1.00 68.50 186 TRP A O 1
ATOM 1441 N N . GLU A 1 187 ? 15.625 -21.423 -17.350 1.00 61.78 187 GLU A N 1
ATOM 1442 C CA . GLU A 1 187 ? 16.105 -22.781 -17.563 1.00 61.78 187 GLU A CA 1
ATOM 1443 C C . GLU A 1 187 ? 15.123 -23.459 -18.515 1.00 61.78 187 GLU A C 1
ATOM 1445 O O . GLU A 1 187 ? 14.013 -23.836 -18.135 1.00 61.78 187 GLU A O 1
ATOM 1450 N N . PHE A 1 188 ? 15.509 -23.573 -19.787 1.00 59.31 188 PHE A N 1
ATOM 1451 C CA . PHE A 1 188 ? 14.805 -24.460 -20.703 1.00 59.31 188 PHE A CA 1
ATOM 1452 C C . PHE A 1 188 ? 15.055 -25.884 -20.215 1.00 59.31 188 PHE A C 1
ATOM 1454 O O . PHE A 1 188 ? 16.118 -26.462 -20.444 1.00 59.31 188 PHE A O 1
ATOM 1461 N N . THR A 1 189 ? 14.087 -26.442 -19.493 1.00 62.88 189 THR A N 1
ATOM 1462 C CA . THR A 1 189 ? 14.061 -27.879 -19.255 1.00 62.88 189 THR A CA 1
ATOM 1463 C C . THR A 1 189 ? 13.796 -28.516 -20.610 1.00 62.88 189 THR A C 1
ATOM 1465 O O . THR A 1 189 ? 12.707 -28.401 -21.170 1.00 62.88 189 THR A O 1
ATOM 1468 N N . ASN A 1 190 ? 14.837 -29.104 -21.202 1.00 55.75 190 ASN A N 1
ATOM 1469 C CA . ASN A 1 190 ? 14.683 -29.907 -22.406 1.00 55.75 190 ASN A CA 1
ATOM 1470 C C . ASN A 1 190 ? 13.743 -31.061 -22.042 1.00 55.75 190 ASN A C 1
ATOM 1472 O O . ASN A 1 190 ? 14.143 -31.989 -21.340 1.00 55.75 190 ASN A O 1
ATOM 1476 N N . GLY A 1 191 ? 12.479 -30.948 -22.450 1.00 57.06 191 GLY A N 1
ATOM 1477 C CA . GLY A 1 191 ? 11.513 -32.030 -22.344 1.00 57.06 191 GLY A CA 1
ATOM 1478 C C . GLY A 1 191 ? 12.034 -33.225 -23.134 1.00 57.06 191 GLY A C 1
ATOM 1479 O O . GLY A 1 191 ? 12.283 -33.101 -24.334 1.00 57.06 191 GLY A O 1
ATOM 1480 N N . HIS A 1 192 ? 12.259 -34.33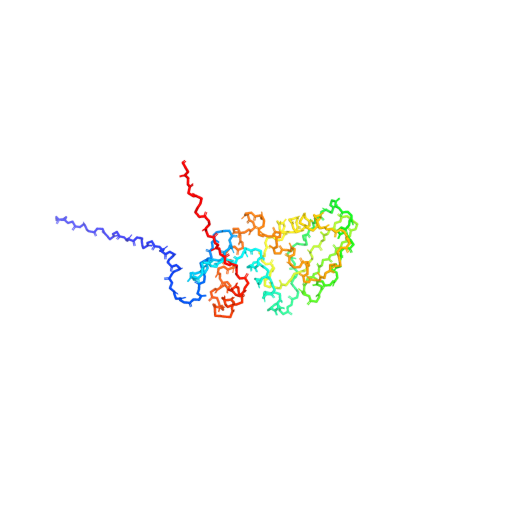2 -22.430 1.00 42.34 192 HIS A N 1
ATOM 1481 C CA . HIS A 1 192 ? 12.509 -35.648 -23.011 1.00 42.34 192 HIS A CA 1
ATOM 1482 C C . HIS A 1 192 ? 11.235 -36.231 -23.620 1.00 42.34 192 HIS A C 1
ATOM 1484 O O . HIS A 1 192 ? 10.152 -36.016 -23.028 1.00 42.34 192 HIS A O 1
#

InterPro domains:
  IPR014790 MutL, C-terminal, dimerisation [PF08676] (43-149)
  IPR037198 MutL, C-terminal domain superfamily [SSF118116] (42-149)
  IPR042121 MutL, C-terminal domain, regulatory subdomain [G3DSA:3.30.1370.100] (62-150)

Organism: NCBI:txid2961944